Protein AF-A0A6M3LJL6-F1 (afdb_monomer_lite)

Foldseek 3Di:
DDWDFDADPVRDTDTDDDPDDPVRVVVVVVVLVVLVVVLVVLVVVLVVLVVVLVVLVVCVVVVVVLVPDDPVVNVVVVVVSVVVNVVSVVVSVVSVVVSVVSVVVSLVVLLVVLLCVLPPPDPVLSVQLVVQLVPDPDDDPDSVSSSVSSVVSSVVVVVPPPPPDPVPPPDPPDDDDDPVCDDPDLLPDPVNQVVCCVVPVDGDDDPVRVCVVPVVD

Structure (mmCIF, N/CA/C/O backbone):
data_AF-A0A6M3LJL6-F1
#
_entry.id   AF-A0A6M3LJL6-F1
#
loop_
_atom_site.group_PDB
_atom_site.id
_atom_site.type_symbol
_atom_site.label_atom_id
_atom_site.label_alt_id
_atom_site.label_comp_id
_atom_site.label_asym_id
_atom_site.label_entity_id
_atom_site.label_seq_id
_atom_site.pdbx_PDB_ins_code
_atom_site.Cartn_x
_atom_site.Cartn_y
_atom_site.Cartn_z
_atom_site.occupancy
_atom_site.B_iso_or_equiv
_atom_site.auth_seq_id
_atom_site.auth_comp_id
_atom_site.auth_asym_id
_atom_site.auth_atom_id
_atom_site.pdbx_PDB_model_num
ATOM 1 N N . MET A 1 1 ? 23.817 -17.322 -10.065 1.00 49.22 1 MET A N 1
ATOM 2 C CA . MET A 1 1 ? 23.347 -16.341 -11.059 1.00 49.22 1 MET A CA 1
ATOM 3 C C . MET A 1 1 ? 22.098 -16.913 -11.687 1.00 49.22 1 MET A C 1
ATOM 5 O O . MET A 1 1 ? 22.172 -18.004 -12.248 1.00 49.22 1 MET A O 1
ATOM 9 N N . ALA A 1 2 ? 20.953 -16.267 -11.489 1.00 47.44 2 ALA A N 1
ATOM 10 C CA . ALA A 1 2 ? 19.712 -16.682 -12.129 1.00 47.44 2 ALA A CA 1
ATOM 11 C C . ALA A 1 2 ? 19.589 -15.934 -13.460 1.00 47.44 2 ALA A C 1
ATOM 13 O O . ALA A 1 2 ? 19.667 -14.708 -13.492 1.00 47.44 2 ALA A O 1
ATOM 14 N N . LYS A 1 3 ? 19.438 -16.676 -14.558 1.00 48.94 3 LYS A N 1
ATOM 15 C CA . LYS A 1 3 ? 19.127 -16.104 -15.868 1.00 48.94 3 LYS A CA 1
ATOM 16 C C . LYS A 1 3 ? 17.617 -16.068 -16.011 1.00 48.94 3 LYS A C 1
ATOM 18 O O . LYS A 1 3 ? 16.981 -17.120 -15.947 1.00 48.94 3 LYS A O 1
ATOM 23 N N . LEU A 1 4 ? 17.051 -14.876 -16.164 1.00 49.56 4 LEU A N 1
ATOM 24 C CA . LEU A 1 4 ? 15.645 -14.729 -16.513 1.00 49.56 4 LEU A CA 1
ATOM 25 C C . LEU A 1 4 ? 15.575 -14.490 -18.018 1.00 49.56 4 LEU A C 1
ATOM 27 O O . LEU A 1 4 ? 16.156 -13.531 -18.521 1.00 49.56 4 LEU A O 1
ATOM 31 N N . ILE A 1 5 ? 14.903 -15.388 -18.733 1.00 52.78 5 ILE A N 1
ATOM 32 C CA . ILE A 1 5 ? 14.647 -15.224 -20.162 1.00 52.78 5 ILE A CA 1
ATOM 33 C C . ILE A 1 5 ? 13.341 -14.442 -20.285 1.00 52.78 5 ILE A C 1
ATOM 35 O O . ILE A 1 5 ? 12.292 -14.913 -19.841 1.00 52.78 5 ILE A O 1
ATOM 39 N N . THR A 1 6 ? 13.411 -13.238 -20.840 1.00 59.53 6 THR A N 1
ATOM 40 C CA . THR A 1 6 ? 12.241 -12.399 -21.132 1.00 59.53 6 THR A CA 1
ATOM 41 C C . THR A 1 6 ? 12.179 -12.114 -22.621 1.00 59.53 6 THR A C 1
ATOM 43 O O . THR A 1 6 ? 13.220 -11.912 -23.232 1.00 59.53 6 THR A O 1
ATOM 46 N N . GLN A 1 7 ? 10.980 -12.061 -23.197 1.00 48.91 7 GLN A N 1
ATOM 47 C CA . GLN A 1 7 ? 10.812 -11.732 -24.612 1.00 48.91 7 GLN A CA 1
ATOM 48 C C . GLN A 1 7 ? 10.791 -10.215 -24.818 1.00 48.91 7 GLN A C 1
ATOM 50 O O . GLN A 1 7 ? 10.115 -9.505 -24.068 1.00 48.91 7 GLN A O 1
ATOM 55 N N . ASP A 1 8 ? 11.545 -9.723 -25.802 1.00 60.31 8 ASP A N 1
ATOM 56 C CA . ASP A 1 8 ? 11.453 -8.337 -26.269 1.00 60.31 8 ASP A CA 1
ATOM 57 C C . ASP A 1 8 ? 10.176 -8.097 -27.102 1.00 60.31 8 ASP A C 1
ATOM 59 O O . ASP A 1 8 ? 9.378 -9.006 -27.341 1.00 60.31 8 ASP A O 1
ATOM 63 N N . GLU A 1 9 ? 9.956 -6.849 -27.525 1.00 53.22 9 GLU A N 1
ATOM 64 C CA . GLU A 1 9 ? 8.780 -6.449 -28.316 1.00 53.22 9 GLU A CA 1
ATOM 65 C C . GLU A 1 9 ? 8.698 -7.147 -29.689 1.00 53.22 9 GLU A C 1
ATOM 67 O O . GLU A 1 9 ? 7.624 -7.184 -30.291 1.00 53.22 9 GLU A O 1
ATOM 72 N N . ASP A 1 10 ? 9.796 -7.763 -30.142 1.00 59.31 10 ASP A N 1
ATOM 73 C CA . ASP A 1 10 ? 9.907 -8.521 -31.389 1.00 59.31 10 ASP A CA 1
ATOM 74 C C . ASP A 1 10 ? 9.805 -10.048 -31.175 1.00 59.31 10 ASP A C 1
ATOM 76 O O . ASP A 1 10 ? 9.869 -10.823 -32.134 1.00 59.31 10 ASP A O 1
ATOM 80 N N . GLY A 1 11 ? 9.601 -10.502 -29.932 1.00 63.50 11 GLY A N 1
ATOM 81 C CA . GLY A 1 11 ? 9.456 -11.914 -29.574 1.00 63.50 11 GLY A CA 1
ATOM 82 C C . GLY A 1 11 ? 10.775 -12.686 -29.470 1.00 63.50 11 GLY A C 1
ATOM 83 O O . GLY A 1 11 ? 10.748 -13.918 -29.451 1.00 63.50 11 GLY A O 1
ATOM 84 N N . ASN A 1 12 ? 11.918 -12.000 -29.400 1.00 64.69 12 ASN A N 1
ATOM 85 C CA . ASN A 1 12 ? 13.217 -12.626 -29.178 1.00 64.69 12 ASN A CA 1
ATOM 86 C C . ASN A 1 12 ? 13.496 -12.794 -27.685 1.00 64.69 12 ASN A C 1
ATOM 88 O O . ASN A 1 12 ? 13.242 -11.904 -26.872 1.00 64.69 12 ASN A O 1
ATOM 92 N N . ASP A 1 13 ? 14.082 -13.935 -27.338 1.00 58.72 13 ASP A N 1
ATOM 93 C CA . ASP A 1 13 ? 14.508 -14.249 -25.981 1.00 58.72 13 ASP A CA 1
ATOM 94 C C . ASP A 1 13 ? 15.728 -13.394 -25.592 1.00 58.72 13 ASP A C 1
ATOM 96 O O . ASP A 1 13 ? 16.846 -13.607 -26.065 1.00 58.72 13 ASP A O 1
ATOM 100 N N . VAL A 1 14 ? 15.515 -12.424 -24.706 1.00 57.50 14 VAL A N 1
ATOM 101 C CA . VAL A 1 14 ? 16.563 -11.624 -24.070 1.00 57.50 14 VAL A CA 1
ATOM 102 C C . VAL A 1 14 ? 16.888 -12.240 -22.712 1.00 57.50 14 VAL A C 1
ATOM 104 O O . VAL A 1 14 ? 16.044 -12.294 -21.814 1.00 57.50 14 VAL A O 1
ATOM 107 N N . GLU A 1 15 ? 18.128 -12.707 -22.552 1.00 47.72 15 GLU A N 1
ATOM 108 C CA . GLU A 1 15 ? 18.660 -13.122 -21.253 1.00 47.72 15 GLU A CA 1
ATOM 109 C C . GLU A 1 15 ? 18.984 -11.882 -20.414 1.00 47.72 15 GLU A C 1
ATOM 111 O O . GLU A 1 15 ? 19.940 -11.156 -20.690 1.00 47.72 15 GLU A O 1
ATOM 116 N N . VAL A 1 16 ? 18.198 -11.647 -19.366 1.00 52.22 16 VAL A N 1
ATOM 117 C CA . VAL A 1 16 ? 18.519 -10.660 -18.335 1.00 52.22 16 VAL A CA 1
ATOM 118 C C . VAL A 1 16 ? 19.309 -11.379 -17.243 1.00 52.22 16 VAL A C 1
ATOM 120 O O . VAL A 1 16 ? 18.791 -12.273 -16.563 1.00 52.22 16 VAL A O 1
ATOM 123 N N . GLU A 1 17 ? 20.582 -11.011 -17.088 1.00 51.31 17 GLU A N 1
ATOM 124 C CA . GLU A 1 17 ? 21.393 -11.450 -15.953 1.00 51.31 17 GLU A CA 1
ATOM 125 C C . GLU A 1 17 ? 20.931 -10.714 -14.697 1.00 51.31 17 GLU A C 1
ATOM 127 O O . GLU A 1 17 ? 21.034 -9.495 -14.578 1.00 51.31 17 GLU A O 1
ATOM 132 N N . ILE A 1 18 ? 20.365 -11.478 -13.766 1.00 55.03 18 ILE A N 1
ATOM 133 C CA . ILE A 1 18 ? 19.938 -10.979 -12.470 1.00 55.03 18 ILE A CA 1
ATOM 134 C C . ILE A 1 18 ? 21.042 -11.329 -11.464 1.00 55.03 18 ILE A C 1
ATOM 136 O O . ILE A 1 18 ? 21.253 -12.504 -11.141 1.00 55.03 18 ILE A O 1
ATOM 140 N N . ASP A 1 19 ? 21.721 -10.303 -10.946 1.00 57.53 19 ASP A N 1
ATOM 141 C CA . ASP A 1 19 ? 22.796 -10.377 -9.936 1.00 57.53 19 ASP A CA 1
ATOM 142 C C . ASP A 1 19 ? 22.293 -10.734 -8.522 1.00 57.53 19 ASP A C 1
ATOM 144 O O . ASP A 1 19 ? 22.807 -10.263 -7.509 1.00 57.53 19 ASP A O 1
ATOM 148 N N . TYR A 1 20 ? 21.281 -11.594 -8.424 1.00 57.84 20 TYR A N 1
ATOM 149 C CA . TYR A 1 20 ? 20.813 -12.136 -7.154 1.00 57.84 20 TYR A CA 1
ATOM 150 C C . TYR A 1 20 ? 21.099 -13.637 -7.093 1.00 57.84 20 TYR A C 1
ATOM 152 O O . TYR A 1 20 ? 20.901 -14.392 -8.055 1.00 57.84 20 TYR A O 1
ATOM 160 N N . THR A 1 21 ? 21.600 -14.102 -5.950 1.00 71.62 21 THR A N 1
ATOM 161 C CA . THR A 1 21 ? 21.682 -15.539 -5.680 1.00 71.62 21 THR A CA 1
ATOM 162 C C . THR A 1 21 ? 20.269 -16.100 -5.470 1.00 71.62 21 THR A C 1
ATOM 164 O O . THR A 1 21 ? 19.379 -15.374 -5.024 1.00 71.62 21 THR A O 1
ATOM 167 N N . PRO A 1 22 ? 20.020 -17.389 -5.767 1.00 69.12 22 PRO A N 1
ATOM 168 C CA . PRO A 1 22 ? 18.729 -18.020 -5.475 1.00 69.12 22 PRO A CA 1
ATOM 169 C C . PRO A 1 22 ? 18.295 -17.840 -4.010 1.00 69.12 22 PRO A C 1
ATOM 171 O O . PRO A 1 22 ? 17.127 -17.580 -3.745 1.00 69.12 22 PRO A O 1
ATOM 174 N N . GLU A 1 23 ? 19.258 -17.871 -3.086 1.00 67.88 23 GLU A N 1
ATOM 175 C CA . GLU A 1 23 ? 19.054 -17.620 -1.654 1.00 67.88 23 GLU A CA 1
ATOM 176 C C . GLU A 1 23 ? 18.579 -16.185 -1.370 1.00 67.88 23 GLU A C 1
ATOM 178 O O . GLU A 1 23 ? 17.665 -15.983 -0.577 1.00 67.88 23 GLU A O 1
ATOM 183 N N . GLN A 1 24 ? 19.132 -15.180 -2.057 1.00 68.25 24 GLN A N 1
ATOM 184 C CA . GLN A 1 24 ? 18.681 -13.790 -1.929 1.00 68.25 24 GLN A CA 1
ATOM 185 C C . GLN A 1 24 ? 17.270 -13.587 -2.490 1.00 68.25 24 GLN A C 1
ATOM 187 O O . GLN A 1 24 ? 16.503 -12.793 -1.951 1.00 68.25 24 GLN A O 1
ATOM 192 N N . ILE A 1 25 ? 16.908 -14.302 -3.559 1.00 68.31 25 ILE A N 1
ATOM 193 C CA . ILE A 1 25 ? 15.553 -14.258 -4.124 1.00 68.31 25 ILE A CA 1
ATOM 194 C C . ILE A 1 25 ? 14.549 -14.871 -3.142 1.00 68.31 25 ILE A C 1
ATOM 196 O O . ILE A 1 25 ? 13.475 -14.305 -2.942 1.00 68.31 25 ILE A O 1
ATOM 200 N N . GLU A 1 26 ? 14.887 -15.997 -2.511 1.00 69.25 26 GLU A N 1
ATOM 201 C CA . GLU A 1 26 ? 14.054 -16.588 -1.458 1.00 69.25 26 GLU A CA 1
ATOM 202 C C . GLU A 1 26 ? 13.931 -15.664 -0.243 1.00 69.25 26 GLU A C 1
ATOM 204 O O . GLU A 1 26 ? 12.822 -15.449 0.234 1.00 69.25 26 GLU A O 1
ATOM 209 N N . GLU A 1 27 ? 15.021 -15.039 0.205 1.00 70.75 27 GLU A N 1
ATOM 210 C CA . GLU A 1 27 ? 14.996 -14.102 1.336 1.00 70.75 27 GLU A CA 1
ATOM 211 C C . GLU A 1 27 ? 14.166 -12.836 1.047 1.00 70.75 27 GLU A C 1
ATOM 213 O O . GLU A 1 27 ? 13.520 -12.275 1.933 1.00 70.75 27 GLU A O 1
ATOM 218 N N . LEU A 1 28 ? 14.158 -12.361 -0.201 1.00 67.50 28 LEU A N 1
ATOM 219 C CA . LEU A 1 28 ? 13.306 -11.244 -0.614 1.00 67.50 28 LEU A CA 1
ATOM 220 C C . LEU A 1 28 ? 11.831 -11.649 -0.676 1.00 67.50 28 LEU A C 1
ATOM 222 O O . LEU A 1 28 ? 10.972 -10.869 -0.263 1.00 67.50 28 LEU A O 1
ATOM 226 N N . LYS A 1 29 ? 11.533 -12.868 -1.142 1.00 72.06 29 LYS A N 1
ATOM 227 C CA . LYS A 1 29 ? 10.167 -13.409 -1.149 1.00 72.06 29 LYS A CA 1
ATOM 228 C C . LYS A 1 29 ? 9.621 -13.571 0.263 1.00 72.06 29 LYS A C 1
ATOM 230 O O . LYS A 1 29 ? 8.523 -13.095 0.528 1.00 72.06 29 LYS A O 1
ATOM 235 N N . THR A 1 30 ? 10.395 -14.145 1.182 1.00 75.50 30 THR A N 1
ATOM 236 C CA . THR A 1 30 ? 9.962 -14.301 2.578 1.00 75.50 30 THR A CA 1
ATOM 237 C C . THR A 1 30 ? 9.728 -12.950 3.247 1.00 75.50 30 THR A C 1
ATOM 239 O O . THR A 1 30 ? 8.701 -12.763 3.891 1.00 75.50 30 THR A O 1
ATOM 242 N N . LYS A 1 31 ? 10.596 -11.952 3.029 1.00 72.81 31 LYS A N 1
ATOM 243 C CA . LYS A 1 31 ? 10.376 -10.584 3.540 1.00 72.81 31 LYS A CA 1
ATOM 244 C C . LYS A 1 31 ? 9.121 -9.926 2.963 1.00 72.81 31 LYS A C 1
ATOM 246 O O . LYS A 1 31 ? 8.418 -9.217 3.687 1.00 72.81 31 LYS A O 1
ATOM 251 N N . ALA A 1 32 ? 8.833 -10.144 1.680 1.00 70.25 32 ALA A N 1
ATOM 252 C CA . ALA A 1 32 ? 7.612 -9.646 1.053 1.00 70.25 32 ALA A CA 1
ATOM 253 C C . ALA A 1 32 ? 6.364 -10.312 1.658 1.00 70.25 32 ALA A C 1
ATOM 255 O O . ALA A 1 32 ? 5.414 -9.617 2.025 1.00 70.25 32 ALA A O 1
ATOM 256 N N . GLU A 1 33 ? 6.395 -11.633 1.846 1.00 76.19 33 GLU A N 1
ATOM 257 C CA . GLU A 1 33 ? 5.329 -12.403 2.494 1.00 76.19 33 GLU A CA 1
ATOM 258 C C . GLU A 1 33 ? 5.110 -11.957 3.950 1.00 76.19 33 GLU A C 1
ATOM 260 O O . GLU A 1 33 ? 3.982 -11.669 4.351 1.00 76.19 33 GLU A O 1
ATOM 265 N N . GLU A 1 34 ? 6.172 -11.772 4.732 1.00 76.25 34 GLU A N 1
ATOM 266 C CA . GLU A 1 34 ? 6.085 -11.254 6.102 1.00 76.25 34 GLU A CA 1
ATOM 267 C C . GLU A 1 34 ? 5.472 -9.848 6.159 1.00 76.25 34 GLU A C 1
ATOM 269 O O . GLU A 1 34 ? 4.677 -9.546 7.052 1.00 76.25 34 GLU A O 1
ATOM 274 N N . SER A 1 35 ? 5.813 -8.973 5.208 1.00 71.94 35 SER A N 1
ATOM 275 C CA . SER A 1 35 ? 5.232 -7.629 5.126 1.00 71.94 35 SER A CA 1
ATOM 276 C C . SER A 1 35 ? 3.746 -7.675 4.750 1.00 71.94 35 SER A C 1
ATOM 278 O O . SER A 1 35 ? 2.943 -6.961 5.356 1.00 71.94 35 SER A O 1
ATOM 280 N N . THR A 1 36 ? 3.349 -8.546 3.812 1.00 77.50 36 THR A N 1
ATOM 281 C CA . THR A 1 36 ? 1.927 -8.763 3.481 1.00 77.50 36 THR A CA 1
ATOM 282 C C . THR A 1 36 ? 1.141 -9.252 4.694 1.00 77.50 36 THR A C 1
ATOM 284 O O . THR A 1 36 ? 0.123 -8.654 5.038 1.00 77.50 36 THR A O 1
ATOM 287 N N . ALA A 1 37 ? 1.668 -10.249 5.407 1.00 79.69 37 ALA A N 1
ATOM 288 C CA . ALA A 1 37 ? 1.034 -10.812 6.589 1.00 79.69 37 ALA A CA 1
ATOM 289 C C . ALA A 1 37 ? 0.851 -9.759 7.692 1.00 79.69 37 ALA A C 1
ATOM 291 O O . ALA A 1 37 ? -0.222 -9.676 8.284 1.00 79.69 37 ALA A O 1
ATOM 292 N N . LYS A 1 38 ? 1.846 -8.891 7.920 1.00 76.06 38 LYS A N 1
ATOM 293 C CA . LYS A 1 38 ? 1.730 -7.781 8.883 1.00 76.06 38 LYS A CA 1
ATOM 294 C C . LYS A 1 38 ? 0.633 -6.788 8.505 1.00 76.06 38 LYS A C 1
ATOM 296 O O . LYS A 1 38 ? -0.120 -6.356 9.374 1.00 76.06 38 LYS A O 1
ATOM 301 N N . ILE A 1 39 ? 0.520 -6.419 7.228 1.00 77.62 39 ILE A N 1
ATOM 302 C CA . ILE A 1 39 ? -0.541 -5.512 6.758 1.00 77.62 39 ILE A CA 1
ATOM 303 C C . ILE A 1 39 ? -1.923 -6.152 6.954 1.00 77.62 39 ILE A C 1
ATOM 305 O O . ILE A 1 39 ? -2.850 -5.473 7.409 1.00 77.62 39 ILE A O 1
ATOM 309 N N . ASP A 1 40 ? -2.060 -7.447 6.677 1.00 79.50 40 ASP A N 1
ATOM 310 C CA . ASP A 1 40 ? -3.307 -8.187 6.888 1.00 79.50 40 ASP A CA 1
ATOM 311 C C . ASP A 1 40 ? -3.653 -8.310 8.379 1.00 79.50 40 ASP A C 1
ATOM 313 O O . ASP A 1 40 ? -4.808 -8.130 8.768 1.00 79.50 40 ASP A O 1
ATOM 317 N N . GLU A 1 41 ? -2.660 -8.542 9.240 1.00 82.31 41 GLU A N 1
ATOM 318 C CA . GLU A 1 41 ? -2.829 -8.537 10.696 1.00 82.31 41 GLU A CA 1
ATOM 319 C C . GLU A 1 41 ? -3.280 -7.171 11.219 1.00 82.31 41 GLU A C 1
ATOM 321 O O . GLU A 1 41 ? -4.207 -7.103 12.029 1.00 82.31 41 GLU A O 1
ATOM 326 N N . PHE A 1 42 ? -2.671 -6.075 10.753 1.00 78.56 42 PHE A N 1
ATOM 327 C CA . PHE A 1 42 ? -3.117 -4.726 11.105 1.00 78.56 42 PHE A CA 1
ATOM 328 C C . PHE A 1 42 ? -4.542 -4.467 10.627 1.00 78.56 42 PHE A C 1
ATOM 330 O O . PHE A 1 42 ? -5.330 -3.874 11.358 1.00 78.56 42 PHE A O 1
ATOM 337 N N . THR A 1 43 ? -4.897 -4.937 9.431 1.00 80.00 43 THR A N 1
ATOM 338 C CA . THR A 1 43 ? -6.247 -4.776 8.879 1.00 80.00 43 THR A CA 1
ATOM 339 C C . THR A 1 43 ? -7.278 -5.501 9.739 1.00 80.00 43 THR A C 1
ATOM 341 O O . THR A 1 43 ? -8.247 -4.877 10.165 1.00 80.00 43 THR A O 1
ATOM 344 N N . LYS A 1 44 ? -7.020 -6.759 10.114 1.00 86.00 44 LYS A N 1
ATOM 345 C CA . LYS A 1 44 ? -7.891 -7.515 11.029 1.00 86.00 44 LYS A CA 1
ATOM 346 C C . LYS A 1 44 ? -8.023 -6.847 12.394 1.00 86.00 44 LYS A C 1
ATOM 348 O O . LYS A 1 44 ? -9.132 -6.701 12.892 1.00 86.00 44 LYS A O 1
ATOM 353 N N . LYS A 1 45 ? -6.916 -6.387 12.987 1.00 81.62 45 LYS A N 1
ATOM 354 C CA . LYS A 1 45 ? -6.949 -5.677 14.278 1.00 81.62 45 LYS A CA 1
ATOM 355 C C . LYS A 1 45 ? -7.750 -4.379 14.200 1.00 81.62 45 LYS A C 1
ATOM 357 O O . LYS A 1 45 ? -8.479 -4.061 15.134 1.00 81.62 45 LYS A O 1
ATOM 362 N N . ILE A 1 46 ? -7.633 -3.637 13.097 1.00 80.31 46 ILE A N 1
ATOM 363 C CA . ILE A 1 46 ? -8.436 -2.433 12.858 1.00 80.31 46 ILE A CA 1
ATOM 364 C C . ILE A 1 46 ? -9.919 -2.800 12.765 1.00 80.31 46 ILE A C 1
ATOM 366 O O . ILE A 1 46 ? -10.720 -2.161 13.435 1.00 80.31 46 ILE A O 1
ATOM 370 N N . GLU A 1 47 ? -10.288 -3.836 12.010 1.00 84.50 47 GLU A N 1
ATOM 371 C CA . GLU A 1 47 ? -11.681 -4.295 11.896 1.00 84.50 47 GLU A CA 1
ATOM 372 C C . GLU A 1 47 ? -12.252 -4.759 13.245 1.00 84.50 47 GLU A C 1
ATOM 374 O O . GLU A 1 47 ? -13.371 -4.397 13.608 1.00 84.50 47 GLU A O 1
ATOM 379 N N . GLU A 1 48 ? -11.476 -5.509 14.030 1.00 84.62 48 GLU A N 1
ATOM 380 C CA . GLU A 1 48 ? -11.859 -5.940 15.378 1.00 84.62 48 GLU A CA 1
ATOM 381 C C . GLU A 1 48 ? -12.092 -4.745 16.309 1.00 84.62 48 GLU A C 1
ATOM 383 O O . GLU A 1 48 ? -13.094 -4.707 17.029 1.00 84.62 48 GLU A O 1
ATOM 388 N N . LYS A 1 49 ? -11.203 -3.747 16.270 1.00 81.88 49 LYS A N 1
ATOM 389 C CA . LYS A 1 49 ? -11.304 -2.525 17.077 1.00 81.88 49 LYS A CA 1
ATOM 390 C C . LYS A 1 49 ? -12.423 -1.601 16.602 1.00 81.88 49 LYS A C 1
ATOM 392 O O . LYS A 1 49 ? -13.101 -0.998 17.429 1.00 81.88 49 LYS 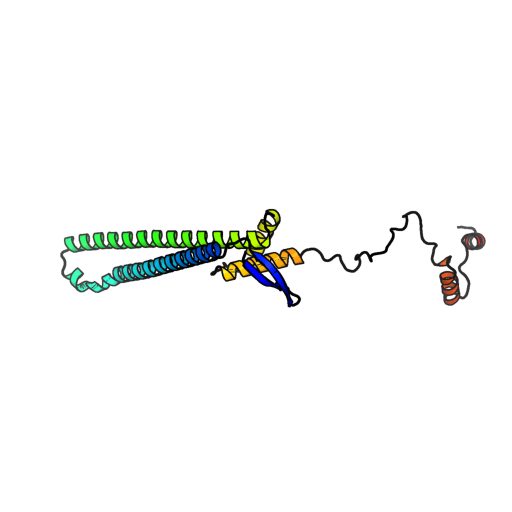A O 1
ATOM 397 N N . GLU A 1 50 ? -12.678 -1.513 15.300 1.00 82.31 50 GLU A N 1
ATOM 398 C CA . GLU A 1 50 ? -13.831 -0.792 14.749 1.00 82.31 50 GLU A CA 1
ATOM 399 C C . GLU A 1 50 ? -15.143 -1.465 15.163 1.00 82.31 50 GLU A C 1
ATOM 401 O O . GLU A 1 50 ? -16.059 -0.775 15.607 1.00 82.31 50 GLU A O 1
ATOM 406 N N . ALA A 1 51 ? -15.209 -2.799 15.142 1.00 84.00 51 ALA A N 1
ATOM 407 C CA . ALA A 1 51 ? -16.351 -3.551 15.651 1.00 84.00 51 ALA A CA 1
ATOM 408 C C . ALA A 1 51 ? -16.513 -3.413 17.177 1.00 84.00 51 ALA A C 1
ATOM 410 O O . ALA A 1 51 ? -17.636 -3.388 17.683 1.00 84.00 51 ALA A O 1
ATOM 411 N N . GLU A 1 52 ? -15.421 -3.321 17.940 1.00 79.56 52 GLU A N 1
ATOM 412 C CA . GLU A 1 52 ? -15.454 -3.025 19.377 1.00 79.56 52 GLU A CA 1
ATOM 413 C C . GLU A 1 52 ? -15.986 -1.611 19.645 1.00 79.56 52 GLU A C 1
ATOM 415 O O . GLU A 1 52 ? -16.852 -1.431 20.505 1.00 79.56 52 GLU A O 1
ATOM 420 N N . LEU A 1 53 ? -15.540 -0.624 18.867 1.00 79.94 53 LEU A N 1
ATOM 421 C CA . LEU A 1 53 ? -16.005 0.757 18.948 1.00 79.94 53 LEU A CA 1
ATOM 422 C C . LEU A 1 53 ? -17.481 0.861 18.548 1.00 79.94 53 LEU A C 1
ATOM 424 O O . LEU A 1 53 ? -18.256 1.544 19.215 1.00 79.94 53 LEU A O 1
ATOM 428 N N . GLU A 1 54 ? -17.905 0.139 17.514 1.00 79.81 54 GLU A N 1
ATOM 429 C CA . GLU A 1 54 ? -19.307 0.052 17.115 1.00 79.81 54 GLU A CA 1
ATOM 430 C C . GLU A 1 54 ? -20.153 -0.617 18.199 1.00 79.81 54 GLU A C 1
ATOM 432 O O . GLU A 1 54 ? -21.207 -0.092 18.544 1.00 79.81 54 GLU A O 1
ATOM 437 N N . LYS A 1 55 ? -19.658 -1.686 18.837 1.00 77.06 55 LYS A N 1
ATOM 438 C CA . LYS A 1 55 ? -20.299 -2.294 20.013 1.00 77.06 55 LYS A CA 1
ATOM 439 C C . LYS A 1 55 ? -20.351 -1.346 21.207 1.00 77.06 55 LYS A C 1
ATOM 441 O O . LYS A 1 55 ? -21.315 -1.387 21.960 1.00 77.06 55 LYS A O 1
ATOM 446 N N . LEU A 1 56 ? -19.333 -0.515 21.430 1.00 70.44 56 LEU A N 1
ATOM 447 C CA . LEU A 1 56 ? -19.309 0.498 22.494 1.00 70.44 56 LEU A CA 1
ATOM 448 C C . LEU A 1 56 ? -20.289 1.638 22.213 1.00 70.44 56 LEU A C 1
ATOM 450 O O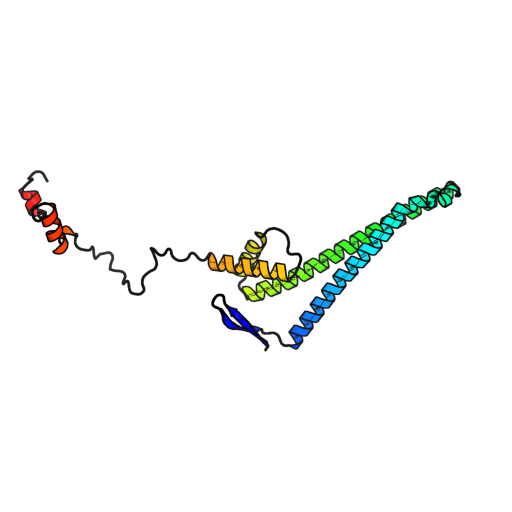 . LEU A 1 56 ? -20.990 2.068 23.124 1.00 70.44 56 LEU A O 1
ATOM 454 N N . ARG A 1 57 ? -20.413 2.065 20.955 1.00 67.81 57 ARG A N 1
ATOM 455 C CA . ARG A 1 57 ? -21.458 2.999 20.513 1.00 67.81 57 ARG A CA 1
ATOM 456 C C . ARG A 1 57 ? -22.844 2.373 20.619 1.00 67.81 57 ARG A C 1
ATOM 458 O O . ARG A 1 57 ? -23.779 3.012 21.076 1.00 67.81 57 ARG A O 1
ATOM 465 N N . SER A 1 58 ? -22.978 1.101 20.260 1.00 65.88 58 SER A N 1
ATOM 466 C CA . SER A 1 58 ? -24.238 0.372 20.346 1.00 65.88 58 SER A CA 1
ATOM 467 C C . SER A 1 58 ? -24.552 -0.100 21.767 1.00 65.88 58 SER A C 1
ATOM 469 O O . SER A 1 58 ? -25.679 -0.516 22.008 1.00 65.88 58 SER A O 1
ATOM 471 N N . LYS A 1 59 ? -23.609 -0.054 22.724 1.00 56.59 59 LYS A N 1
ATOM 472 C CA . LYS A 1 59 ? -23.838 -0.343 24.156 1.00 56.59 59 LYS A CA 1
ATOM 473 C C . LYS A 1 59 ? -24.791 0.664 24.802 1.00 56.59 59 LYS A C 1
ATOM 475 O O . LYS A 1 59 ? -25.294 0.358 25.884 1.00 56.59 59 LYS A O 1
ATOM 480 N N . ASP A 1 60 ? -25.140 1.754 24.113 1.00 52.44 60 ASP A N 1
ATOM 481 C CA . ASP A 1 60 ? -26.375 2.502 24.369 1.00 52.44 60 ASP A CA 1
ATOM 482 C C . ASP A 1 60 ? -27.587 1.555 24.495 1.00 52.44 60 ASP A C 1
ATOM 484 O O . ASP A 1 60 ? -28.412 1.733 25.378 1.00 52.44 60 ASP A O 1
ATOM 488 N N . LEU A 1 61 ? -27.649 0.438 23.757 1.00 52.69 61 LEU A N 1
ATOM 489 C CA . LEU A 1 61 ? -28.725 -0.564 23.838 1.00 52.69 61 LEU A CA 1
ATOM 490 C C . LEU A 1 61 ? -28.847 -1.287 25.196 1.00 52.69 61 LEU A C 1
ATOM 492 O O . LEU A 1 61 ? -29.863 -1.936 25.439 1.00 52.69 61 LEU A O 1
ATOM 496 N N . ASN A 1 62 ? -27.890 -1.151 26.123 1.00 59.84 62 ASN A N 1
ATOM 497 C CA . ASN A 1 62 ? -27.999 -1.668 27.497 1.00 59.84 62 ASN A CA 1
ATOM 498 C C . ASN A 1 62 ? -28.738 -0.694 28.443 1.00 59.84 62 ASN A C 1
ATOM 500 O O . ASN A 1 62 ? -28.459 -0.619 29.645 1.00 59.84 62 ASN A O 1
ATOM 504 N N . PHE A 1 63 ? -29.724 0.036 27.909 1.00 64.25 63 PHE A N 1
ATOM 505 C CA . PHE A 1 63 ? -30.550 0.998 28.639 1.00 64.25 63 PHE A CA 1
ATOM 506 C C . PHE A 1 63 ? -31.224 0.421 29.898 1.00 64.25 63 PHE A C 1
ATOM 508 O O . PHE A 1 63 ? -31.523 1.193 30.806 1.00 64.25 63 PHE A O 1
ATOM 515 N N . SER A 1 64 ? -31.467 -0.895 30.001 1.00 66.62 64 SER A N 1
ATOM 516 C CA . SER A 1 64 ? -32.087 -1.487 31.202 1.00 66.62 64 SER A CA 1
ATOM 517 C C . SER A 1 64 ? -31.168 -1.406 32.425 1.00 66.62 64 SER A C 1
ATOM 519 O O . SER A 1 64 ? -31.554 -0.832 33.440 1.00 66.62 64 SER A O 1
ATOM 521 N N . LYS A 1 65 ? -29.912 -1.850 32.297 1.00 69.75 65 LYS A N 1
ATOM 522 C CA . LYS A 1 65 ? -28.902 -1.758 33.364 1.00 69.75 65 LYS A CA 1
ATOM 523 C C . LYS A 1 65 ? -28.533 -0.317 33.698 1.00 69.75 65 LYS A C 1
ATOM 525 O O . LYS A 1 65 ? -28.164 -0.030 34.830 1.00 69.75 65 LYS A O 1
ATOM 530 N N . TYR A 1 66 ? -28.610 0.591 32.725 1.00 71.12 66 TYR A N 1
ATOM 531 C CA . TYR A 1 66 ? -28.411 2.018 32.973 1.00 71.12 66 TYR A CA 1
ATOM 532 C C . TYR A 1 66 ? -29.586 2.626 33.755 1.00 71.12 66 TYR A C 1
ATOM 534 O O . TYR A 1 66 ? -29.362 3.407 34.674 1.00 71.12 66 TYR A O 1
ATOM 542 N N . ARG A 1 67 ? -30.839 2.244 33.463 1.00 75.25 67 ARG A N 1
ATOM 543 C CA . ARG A 1 67 ? -32.028 2.733 34.190 1.00 75.25 67 ARG A CA 1
ATOM 544 C C . ARG A 1 67 ? -32.050 2.312 35.658 1.00 75.25 67 ARG A C 1
ATOM 546 O O . ARG A 1 67 ? -32.480 3.113 36.481 1.00 75.25 67 ARG A O 1
ATOM 553 N N . GLU A 1 68 ? -31.568 1.111 35.966 1.00 79.69 68 GLU A N 1
ATOM 554 C CA . GLU A 1 68 ? -31.534 0.541 37.324 1.00 79.69 68 GLU A CA 1
ATOM 555 C C . GLU A 1 68 ? -30.449 1.150 38.236 1.00 79.69 68 GLU A C 1
ATOM 557 O O . GLU A 1 68 ? -30.491 0.950 39.447 1.00 79.69 68 GLU A O 1
ATOM 562 N N . LYS A 1 69 ? -29.499 1.920 37.685 1.00 80.19 69 LYS A N 1
ATOM 563 C CA . LYS A 1 69 ? -28.422 2.577 38.446 1.00 80.19 69 LYS A CA 1
ATOM 564 C C . LYS A 1 69 ? -28.855 3.892 39.096 1.00 80.19 69 LYS A C 1
ATOM 566 O O . LYS A 1 69 ? -29.680 4.641 38.558 1.00 80.19 69 LYS A O 1
ATOM 571 N N . THR A 1 70 ? -28.215 4.220 40.216 1.00 86.75 70 THR A N 1
ATOM 572 C CA . THR A 1 70 ? -28.323 5.538 40.864 1.00 86.75 70 THR A CA 1
ATOM 573 C C . THR A 1 70 ? -27.646 6.636 40.028 1.00 86.75 70 THR A C 1
ATOM 575 O O . THR A 1 70 ? -26.836 6.346 39.147 1.00 86.75 70 THR A O 1
ATOM 578 N N . GLU A 1 71 ? -27.969 7.914 40.259 1.00 82.19 71 GLU A N 1
ATOM 579 C CA . GLU A 1 71 ? -27.397 9.028 39.472 1.00 82.19 71 GLU A CA 1
ATOM 580 C C . GLU A 1 71 ? -25.864 9.123 39.562 1.00 82.19 71 GLU A C 1
ATOM 582 O O . GLU A 1 71 ? -25.201 9.448 38.575 1.00 82.19 71 GLU A O 1
ATOM 587 N N . GLU A 1 72 ? -25.280 8.781 40.711 1.00 81.31 72 GLU A N 1
ATOM 588 C CA . GLU A 1 72 ? -23.824 8.774 40.897 1.00 81.31 72 GLU A CA 1
ATOM 589 C C . GLU A 1 72 ? -23.146 7.638 40.117 1.00 81.31 72 GLU A C 1
ATOM 591 O O . GLU A 1 72 ? -22.091 7.825 39.507 1.00 81.31 72 GLU A O 1
ATOM 596 N N . GLU A 1 73 ? -23.771 6.462 40.080 1.00 80.94 73 GLU A N 1
ATOM 597 C CA . GLU A 1 73 ? -23.293 5.318 39.301 1.00 80.94 73 GLU A CA 1
ATOM 598 C C . GLU A 1 73 ? -23.457 5.537 37.795 1.00 80.94 73 GLU A C 1
ATOM 600 O O . GLU A 1 73 ? -22.641 5.041 37.016 1.00 80.94 73 GLU A O 1
ATOM 605 N N . LYS A 1 74 ? -24.481 6.293 37.376 1.00 79.44 74 LYS A N 1
ATOM 606 C CA . LYS A 1 74 ? -24.673 6.718 35.982 1.00 79.44 74 LYS A CA 1
ATOM 607 C C . LYS A 1 74 ? -23.552 7.643 35.527 1.00 79.44 74 LYS A C 1
ATOM 609 O O . LYS A 1 74 ? -22.942 7.361 34.502 1.00 79.44 74 LYS A O 1
ATOM 614 N N . LYS A 1 75 ? -23.209 8.666 36.318 1.00 82.19 75 LYS A N 1
ATOM 615 C CA . LYS A 1 75 ? -22.082 9.564 36.008 1.00 82.19 75 LYS A CA 1
ATOM 616 C C . LYS A 1 75 ? -20.755 8.821 35.893 1.00 82.19 75 LYS A C 1
ATOM 618 O O . LYS A 1 75 ? -20.067 8.974 34.891 1.00 82.19 75 LYS A O 1
ATOM 623 N N . LYS A 1 76 ? -20.428 7.956 36.861 1.00 82.19 76 LYS A N 1
ATOM 624 C CA . LYS A 1 76 ? -19.203 7.135 36.802 1.00 82.19 76 LYS A CA 1
ATOM 625 C C . LYS A 1 76 ? -19.175 6.223 35.576 1.00 82.19 76 LYS A C 1
ATOM 627 O O . LYS A 1 76 ? -18.123 6.017 34.982 1.00 82.19 76 LYS A O 1
ATOM 632 N N . TRP A 1 77 ? -20.326 5.668 35.201 1.00 78.12 77 TRP A N 1
ATOM 633 C CA . TRP A 1 77 ? -20.436 4.815 34.024 1.00 78.12 77 TRP A CA 1
ATOM 634 C C . TRP A 1 77 ? -20.267 5.603 32.718 1.00 78.12 77 TRP A C 1
ATOM 636 O O . TRP A 1 77 ? -19.548 5.144 31.840 1.00 78.12 77 TRP A O 1
ATOM 646 N N . GLU A 1 78 ? -20.852 6.797 32.604 1.00 77.94 78 GLU A N 1
ATOM 647 C CA . GLU A 1 78 ? -20.670 7.687 31.447 1.00 77.94 78 GLU A CA 1
ATOM 648 C C . GLU A 1 78 ? -19.230 8.186 31.301 1.00 77.94 78 GLU A C 1
ATOM 650 O O . GLU A 1 78 ? -18.713 8.265 30.189 1.00 77.94 78 GLU A O 1
ATOM 655 N N . GLU A 1 79 ? -18.577 8.530 32.411 1.00 82.31 79 GLU A N 1
ATOM 656 C CA . GLU A 1 79 ? -17.173 8.947 32.418 1.00 82.31 79 GLU A CA 1
ATOM 657 C C . GLU A 1 79 ? -16.246 7.799 32.010 1.00 82.31 79 GLU A C 1
ATOM 659 O O . GLU A 1 79 ? -15.375 8.004 31.165 1.00 82.31 79 GLU A O 1
ATOM 664 N N . GLY A 1 80 ? -16.481 6.587 32.527 1.00 79.56 80 GLY A N 1
ATOM 665 C CA . GLY A 1 80 ? -15.751 5.388 32.109 1.00 79.56 80 GLY A CA 1
ATOM 666 C C . GLY A 1 80 ? -15.931 5.095 30.620 1.00 79.56 80 GLY A C 1
ATOM 667 O O . GLY A 1 80 ? -14.956 4.908 29.907 1.00 79.56 80 GLY A O 1
ATOM 668 N N . LEU A 1 81 ? -17.164 5.175 30.113 1.00 75.00 81 LEU A N 1
ATOM 669 C CA . LEU A 1 81 ? -17.461 4.892 28.707 1.00 75.00 81 LEU A CA 1
ATOM 670 C C . LEU A 1 81 ? -16.839 5.927 27.758 1.00 75.00 81 LEU A C 1
ATOM 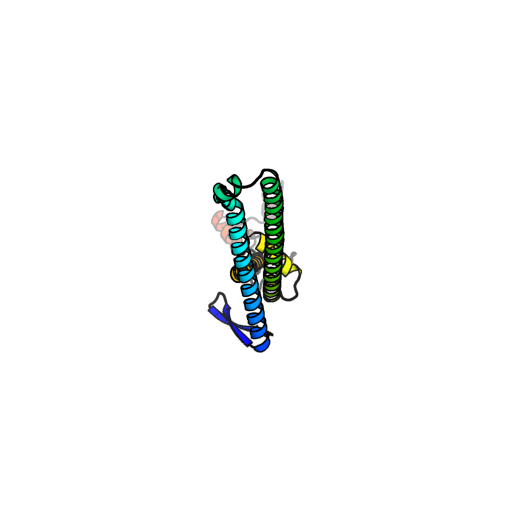672 O O . LEU A 1 81 ? -16.362 5.572 26.683 1.00 75.00 81 LEU A O 1
ATOM 676 N N . LYS A 1 82 ? -16.785 7.204 28.159 1.00 78.12 82 LYS A N 1
ATOM 677 C CA . LYS A 1 82 ? -16.037 8.240 27.427 1.00 78.12 82 LYS A CA 1
ATOM 678 C C . LYS A 1 82 ? -14.532 7.963 27.419 1.00 78.12 82 LYS A C 1
ATOM 680 O O . LYS A 1 82 ? -13.894 8.240 26.406 1.00 78.12 82 LYS A O 1
ATOM 685 N N . GLY A 1 83 ? -13.987 7.444 28.520 1.00 79.81 83 GLY A N 1
ATOM 686 C CA . GLY A 1 83 ? -12.597 6.996 28.619 1.00 79.81 83 GLY A CA 1
ATOM 687 C C . GLY A 1 83 ? -12.304 5.852 27.653 1.00 79.81 83 GLY A C 1
ATOM 688 O O . GLY A 1 83 ? -11.471 6.018 26.767 1.00 79.81 83 GLY A O 1
ATOM 689 N N . ASP A 1 84 ? -13.070 4.765 27.748 1.00 76.44 84 ASP A N 1
ATOM 690 C CA . ASP A 1 84 ? -12.913 3.562 26.921 1.00 76.44 84 ASP A CA 1
ATOM 691 C C . ASP A 1 84 ? -13.056 3.877 25.421 1.00 76.44 84 ASP A C 1
ATOM 693 O O . ASP A 1 84 ? -12.262 3.434 24.597 1.00 76.44 84 ASP A O 1
ATOM 697 N N . VAL A 1 85 ? -14.052 4.689 25.037 1.00 75.06 85 VAL A N 1
ATOM 698 C CA . VAL A 1 85 ? -14.242 5.092 23.631 1.00 75.06 85 VAL A CA 1
ATOM 699 C C . VAL A 1 85 ? -13.062 5.915 23.124 1.00 75.06 85 VAL A C 1
ATOM 701 O O . VAL A 1 85 ? -12.671 5.772 21.965 1.00 75.06 85 VAL A O 1
ATOM 704 N N . LYS A 1 86 ? -12.500 6.786 23.967 1.00 79.50 86 LYS A N 1
ATOM 705 C CA . LYS A 1 86 ? -11.339 7.593 23.599 1.00 79.50 86 LYS A CA 1
ATOM 706 C C . LYS A 1 86 ? -10.089 6.727 23.454 1.00 79.50 86 LYS A C 1
ATOM 708 O O . LYS A 1 86 ? -9.377 6.890 22.473 1.00 79.50 86 LYS A O 1
ATOM 713 N N . GLU A 1 87 ? -9.868 5.790 24.369 1.00 82.56 87 GLU A N 1
ATOM 714 C CA . GLU A 1 87 ? -8.745 4.850 24.319 1.00 82.56 87 GLU A CA 1
ATOM 715 C C . GLU A 1 87 ? -8.788 3.992 23.048 1.00 82.56 87 GLU A C 1
ATOM 717 O O . GLU A 1 87 ? -7.831 3.994 22.279 1.00 82.56 87 GLU A O 1
ATOM 722 N N . VAL A 1 88 ? -9.932 3.369 22.739 1.00 77.25 88 VAL A N 1
ATOM 723 C CA . VAL A 1 88 ? -10.097 2.574 21.507 1.00 77.25 88 VAL A CA 1
ATOM 724 C C . VAL A 1 88 ? -9.916 3.436 20.250 1.00 77.25 88 VAL A C 1
ATOM 726 O O . VAL A 1 88 ? -9.378 2.971 19.245 1.00 77.25 88 VAL A O 1
ATOM 729 N N . TYR A 1 89 ? -10.338 4.704 20.280 1.00 78.62 89 TYR A N 1
ATOM 730 C CA . TYR A 1 89 ? -10.132 5.627 19.163 1.00 78.62 89 TYR A CA 1
ATOM 731 C C . TYR A 1 89 ? -8.656 6.004 18.971 1.00 78.62 89 TYR A C 1
ATOM 733 O O . TYR A 1 89 ? -8.174 6.039 17.836 1.00 78.62 89 TYR A O 1
ATOM 741 N N . ASP A 1 90 ? -7.938 6.269 20.062 1.00 80.81 90 ASP A N 1
ATOM 742 C CA . ASP A 1 90 ? -6.511 6.589 20.035 1.00 80.81 90 ASP A CA 1
ATOM 743 C C . ASP A 1 90 ? -5.694 5.372 19.556 1.00 80.81 90 ASP A C 1
ATOM 745 O O . ASP A 1 90 ? -4.844 5.516 18.675 1.00 80.81 90 ASP A O 1
ATOM 749 N N . GLU A 1 91 ? -6.021 4.160 20.017 1.00 82.25 91 GLU A N 1
ATOM 750 C CA . GLU A 1 91 ? -5.440 2.904 19.514 1.00 82.25 91 GLU A CA 1
ATOM 751 C C . GLU A 1 91 ? -5.699 2.702 18.014 1.00 82.25 91 GLU A C 1
ATOM 753 O O . GLU A 1 91 ? -4.781 2.386 17.255 1.00 82.25 91 GLU A O 1
ATOM 758 N N . LEU A 1 92 ? -6.936 2.927 17.552 1.00 77.25 92 LEU A N 1
ATOM 759 C CA . LEU A 1 92 ? -7.284 2.839 16.130 1.00 77.25 92 LEU A CA 1
ATOM 760 C C . LEU A 1 92 ? -6.488 3.822 15.280 1.00 77.25 92 LEU A C 1
ATOM 762 O O . LEU A 1 92 ? -6.105 3.498 14.154 1.00 77.25 92 LEU A O 1
ATOM 766 N N . LYS A 1 93 ? -6.254 5.030 15.794 1.00 82.94 93 LYS A N 1
ATOM 767 C CA . LYS A 1 93 ? -5.459 6.037 15.101 1.00 82.94 93 LYS A CA 1
ATOM 768 C C . LYS A 1 93 ? -4.013 5.569 14.942 1.00 82.94 93 LYS A C 1
ATOM 770 O O . LYS A 1 93 ? -3.504 5.608 13.824 1.00 82.94 93 LYS A O 1
ATOM 775 N N . VAL A 1 94 ? -3.397 5.071 16.015 1.00 88.19 94 VAL A N 1
ATOM 776 C CA . VAL A 1 94 ? -2.025 4.540 15.984 1.00 88.19 94 VAL A CA 1
ATOM 777 C C . VAL A 1 94 ? -1.918 3.367 15.009 1.00 88.19 94 VAL A C 1
ATOM 779 O O . VAL A 1 94 ? -1.061 3.388 14.133 1.00 88.19 94 VAL A O 1
ATOM 782 N N . LEU A 1 95 ? -2.836 2.397 15.065 1.00 80.50 95 LEU A N 1
ATOM 783 C CA . LEU A 1 95 ? -2.831 1.246 14.151 1.00 80.50 95 LEU A CA 1
ATOM 784 C C . LEU A 1 95 ? -2.995 1.655 12.679 1.00 80.50 95 LEU A C 1
ATOM 786 O O . LEU A 1 95 ? -2.370 1.069 11.792 1.00 80.50 95 LEU A O 1
ATOM 790 N N . LYS A 1 96 ? -3.820 2.670 12.392 1.00 80.69 96 LYS A N 1
ATOM 791 C CA . LYS A 1 96 ? -3.972 3.217 11.033 1.00 80.69 96 LYS A CA 1
ATOM 792 C C . LYS A 1 96 ? -2.693 3.899 10.557 1.00 80.69 96 LYS A C 1
ATOM 794 O O . LYS A 1 96 ? -2.301 3.692 9.410 1.00 80.69 96 LYS A O 1
ATOM 799 N N . GLU A 1 97 ? -2.043 4.676 11.416 1.00 85.50 97 GLU A N 1
ATOM 800 C CA . GLU A 1 97 ? -0.760 5.313 11.111 1.00 85.50 97 GLU A CA 1
ATOM 801 C C . GLU A 1 97 ? 0.334 4.264 10.869 1.00 85.50 97 GLU A C 1
ATOM 803 O O . GLU A 1 97 ? 0.984 4.299 9.825 1.00 85.50 97 GLU A O 1
ATOM 808 N N . GLU A 1 98 ? 0.476 3.268 11.746 1.00 82.50 98 GLU A N 1
ATOM 809 C CA . GLU A 1 98 ? 1.432 2.164 11.587 1.00 82.50 98 GLU A CA 1
ATOM 810 C C . GLU A 1 98 ? 1.215 1.412 10.271 1.00 82.50 98 GLU A C 1
ATOM 812 O O . GLU A 1 98 ? 2.158 1.249 9.492 1.00 82.50 98 GLU A O 1
ATOM 817 N N . ARG A 1 99 ? -0.035 1.052 9.951 1.00 83.56 99 ARG A N 1
ATOM 818 C CA . ARG A 1 99 ? -0.387 0.417 8.674 1.00 83.56 99 ARG A CA 1
ATOM 819 C C . ARG A 1 99 ? 0.024 1.274 7.475 1.00 83.56 99 ARG A C 1
ATOM 821 O O . ARG A 1 99 ? 0.547 0.736 6.500 1.00 83.56 99 ARG A O 1
ATOM 828 N N . ILE A 1 100 ? -0.225 2.585 7.516 1.00 82.94 100 ILE A N 1
ATOM 829 C CA . ILE A 1 100 ? 0.173 3.498 6.435 1.00 82.94 100 ILE A CA 1
ATOM 830 C C . ILE A 1 100 ? 1.694 3.517 6.306 1.00 82.94 100 ILE A C 1
ATOM 832 O O . ILE A 1 100 ? 2.190 3.348 5.197 1.00 82.94 100 ILE A O 1
ATOM 836 N N . THR A 1 101 ? 2.433 3.652 7.411 1.00 84.81 101 THR A N 1
ATOM 837 C CA . THR A 1 101 ? 3.904 3.677 7.364 1.00 84.81 101 THR A CA 1
ATOM 838 C C . THR A 1 101 ? 4.498 2.377 6.832 1.00 84.81 101 THR A C 1
ATOM 840 O O . THR A 1 101 ? 5.489 2.400 6.103 1.00 84.81 101 THR A O 1
ATOM 843 N N . GLU A 1 102 ? 3.899 1.233 7.158 1.00 82.06 102 GLU A N 1
ATOM 844 C CA . GLU A 1 102 ? 4.367 -0.058 6.667 1.00 82.06 102 GLU A CA 1
ATOM 845 C C . GLU A 1 102 ? 4.045 -0.233 5.180 1.00 82.06 102 GLU A C 1
ATOM 847 O O . GLU A 1 102 ? 4.904 -0.661 4.406 1.00 82.06 102 GLU A O 1
ATOM 852 N N . LYS A 1 103 ? 2.857 0.214 4.745 1.00 82.69 103 LYS A N 1
ATOM 853 C CA . LYS A 1 103 ? 2.507 0.289 3.324 1.00 82.69 103 LYS A CA 1
ATOM 854 C C . LYS A 1 103 ? 3.502 1.179 2.573 1.00 82.69 103 LYS A C 1
ATOM 856 O O . LYS A 1 103 ? 4.057 0.734 1.574 1.00 82.69 103 LYS A O 1
ATOM 861 N N . THR A 1 104 ? 3.781 2.397 3.041 1.00 84.44 104 THR A N 1
ATOM 862 C CA . THR A 1 104 ? 4.711 3.305 2.347 1.00 84.44 104 THR A CA 1
ATOM 863 C C . THR A 1 104 ? 6.117 2.726 2.261 1.00 84.44 104 THR A C 1
ATOM 865 O O . THR A 1 104 ? 6.693 2.738 1.182 1.00 84.44 104 THR A O 1
ATOM 868 N N . LYS A 1 105 ? 6.648 2.129 3.339 1.00 84.38 105 LYS A N 1
ATOM 869 C CA . LYS A 1 105 ? 7.969 1.472 3.311 1.00 84.38 105 LYS A CA 1
ATOM 870 C C . LYS A 1 105 ? 8.040 0.366 2.264 1.00 84.38 105 LYS A C 1
ATOM 872 O O . LYS A 1 105 ? 9.025 0.277 1.531 1.00 84.38 105 LYS A O 1
ATOM 877 N N . ARG A 1 106 ? 6.998 -0.466 2.189 1.00 81.62 106 ARG A N 1
ATOM 878 C CA . ARG A 1 106 ? 6.903 -1.542 1.205 1.00 81.62 106 ARG A CA 1
ATOM 879 C C . ARG A 1 106 ? 6.903 -0.980 -0.218 1.00 81.62 106 ARG A C 1
ATOM 881 O O . ARG A 1 106 ? 7.765 -1.346 -1.015 1.00 81.62 106 ARG A O 1
ATOM 888 N N . PHE A 1 107 ? 6.032 -0.013 -0.506 1.00 83.19 107 PHE A N 1
ATOM 889 C CA . PHE A 1 107 ? 5.997 0.647 -1.814 1.00 83.19 107 PHE A CA 1
ATOM 890 C C . PHE A 1 107 ? 7.317 1.344 -2.160 1.00 83.19 107 PHE A C 1
ATOM 892 O O . PHE A 1 107 ? 7.779 1.220 -3.289 1.00 83.19 107 PHE A O 1
ATOM 899 N N . ASP A 1 108 ? 7.970 2.007 -1.207 1.00 86.06 108 ASP A N 1
ATOM 900 C CA . ASP A 1 108 ? 9.267 2.653 -1.423 1.00 86.06 108 ASP A CA 1
ATOM 901 C C . ASP A 1 108 ? 10.369 1.638 -1.745 1.00 86.06 108 ASP A C 1
ATOM 903 O O . ASP A 1 108 ? 11.206 1.891 -2.614 1.00 86.06 108 ASP A O 1
ATOM 907 N N . SER A 1 109 ? 10.382 0.481 -1.075 1.00 84.00 109 SER A N 1
ATOM 908 C CA . SER A 1 109 ? 11.343 -0.587 -1.377 1.00 84.00 109 SER A CA 1
ATOM 909 C C . SER A 1 109 ? 11.144 -1.162 -2.778 1.00 84.00 109 SER A C 1
ATOM 911 O O . SER A 1 109 ? 12.104 -1.233 -3.547 1.00 84.00 109 SER A O 1
ATOM 913 N N . ALA A 1 110 ? 9.902 -1.478 -3.150 1.00 83.06 110 ALA A N 1
ATOM 914 C CA . ALA A 1 110 ? 9.582 -1.986 -4.476 1.00 83.06 110 ALA A CA 1
ATOM 915 C C . ALA A 1 110 ? 9.850 -0.920 -5.559 1.00 83.06 110 ALA A C 1
ATOM 917 O O . ALA A 1 110 ? 10.450 -1.224 -6.587 1.00 83.06 110 ALA A O 1
ATOM 918 N N . LYS A 1 111 ? 9.545 0.357 -5.293 1.00 86.56 111 LYS A N 1
ATOM 919 C CA . LYS A 1 111 ? 9.840 1.479 -6.193 1.00 86.56 111 LYS A CA 1
ATOM 920 C C . LYS A 1 111 ? 11.339 1.592 -6.454 1.00 86.56 111 LYS A C 1
ATOM 922 O O . LYS A 1 111 ? 11.755 1.716 -7.604 1.00 86.56 111 LYS A O 1
ATOM 927 N N . LYS A 1 112 ? 12.164 1.521 -5.405 1.00 86.69 112 LYS A N 1
ATOM 928 C CA . LYS A 1 112 ? 13.629 1.542 -5.535 1.00 86.69 112 LYS A CA 1
ATOM 929 C C . LYS A 1 112 ? 14.145 0.353 -6.339 1.00 86.69 112 LYS A C 1
ATOM 931 O O . LYS A 1 112 ? 14.999 0.556 -7.197 1.00 86.69 112 LYS A O 1
ATOM 936 N N . ALA A 1 113 ? 13.620 -0.848 -6.099 1.00 84.81 113 ALA A N 1
ATOM 937 C CA . ALA A 1 113 ? 13.997 -2.042 -6.853 1.00 84.81 113 ALA A CA 1
ATOM 938 C C . ALA A 1 113 ? 13.679 -1.890 -8.350 1.00 84.81 113 ALA A C 1
ATOM 940 O O . ALA A 1 113 ? 14.557 -2.087 -9.190 1.00 84.81 113 ALA A O 1
ATOM 941 N N . VAL A 1 114 ? 12.467 -1.438 -8.687 1.00 85.62 114 VAL A N 1
ATOM 942 C CA . VAL A 1 114 ? 12.048 -1.226 -10.079 1.00 85.62 114 VAL A CA 1
ATOM 943 C C . VAL A 1 114 ? 12.885 -0.135 -10.747 1.00 85.62 114 VAL A C 1
ATOM 945 O O . VAL A 1 114 ? 13.433 -0.354 -11.825 1.00 85.62 114 VAL A O 1
ATOM 948 N N . LEU A 1 115 ? 13.067 1.018 -10.102 1.00 84.94 115 LEU A N 1
ATOM 949 C CA . LEU A 1 115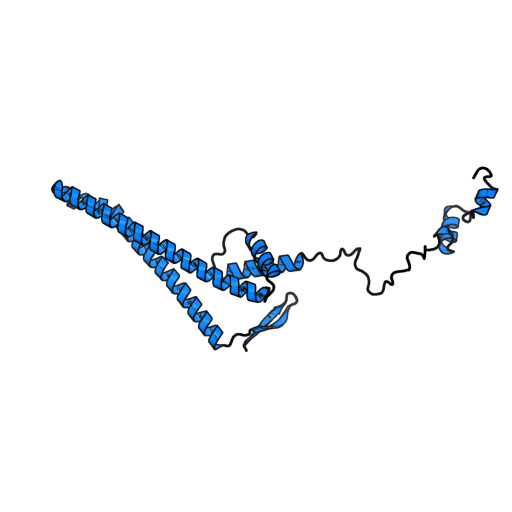 ? 13.894 2.101 -10.642 1.00 84.94 115 LEU A CA 1
ATOM 950 C C . LEU A 1 115 ? 15.355 1.686 -10.833 1.00 84.94 115 LEU A C 1
ATOM 952 O O . LEU A 1 115 ? 15.966 2.065 -11.831 1.00 84.94 115 LEU A O 1
ATOM 956 N N . SER A 1 116 ? 15.910 0.898 -9.910 1.00 85.94 116 SER A N 1
ATOM 957 C CA . SER A 1 116 ? 17.250 0.329 -10.056 1.00 85.94 116 SER A CA 1
ATOM 958 C C . SER A 1 116 ? 17.321 -0.618 -11.254 1.00 85.94 116 SER A C 1
ATOM 960 O O . SER A 1 116 ? 18.278 -0.549 -12.016 1.00 85.94 116 SER A O 1
ATOM 962 N N . SER A 1 117 ? 16.297 -1.451 -11.467 1.00 84.44 117 SER A N 1
ATOM 963 C CA . SER A 1 117 ? 16.255 -2.384 -12.601 1.00 84.44 117 SER A CA 1
ATOM 964 C C . SER A 1 117 ? 16.121 -1.686 -13.962 1.00 84.44 117 SER A C 1
ATOM 966 O O . SER A 1 117 ? 16.678 -2.157 -14.946 1.00 84.44 117 SER A O 1
ATOM 968 N N . LEU A 1 118 ? 15.410 -0.553 -14.029 1.00 84.75 118 LEU A N 1
ATOM 969 C CA . LEU A 1 118 ? 15.129 0.152 -15.287 1.00 84.75 118 LEU A CA 1
ATOM 970 C C . LEU A 1 118 ? 16.208 1.172 -15.670 1.00 84.75 118 LEU A C 1
ATOM 972 O O . LEU A 1 118 ? 16.511 1.345 -16.853 1.00 84.75 118 LEU A O 1
ATOM 976 N N . ALA A 1 119 ? 16.757 1.880 -14.682 1.00 83.88 119 ALA A N 1
ATOM 977 C CA . ALA A 1 119 ? 17.660 3.009 -14.897 1.00 83.88 119 ALA A CA 1
ATOM 978 C C . ALA A 1 119 ? 19.076 2.800 -14.333 1.00 83.88 119 ALA A C 1
ATOM 980 O O . ALA A 1 119 ? 19.933 3.659 -14.550 1.00 83.88 119 ALA A O 1
ATOM 981 N N . GLY A 1 120 ? 19.352 1.690 -13.634 1.00 85.25 120 GLY A N 1
ATOM 982 C CA . GLY A 1 120 ? 20.670 1.409 -13.058 1.00 85.25 120 GLY A CA 1
ATOM 983 C C . GLY A 1 120 ? 21.106 2.517 -12.102 1.00 85.25 120 GLY A C 1
ATOM 984 O O . GLY A 1 120 ? 20.385 2.833 -11.157 1.00 85.25 120 GLY A O 1
ATOM 985 N N . ASP A 1 121 ? 22.238 3.162 -12.385 1.00 84.12 121 ASP A N 1
ATOM 986 C CA . ASP A 1 121 ? 22.779 4.283 -11.599 1.00 84.12 121 ASP A CA 1
ATOM 987 C C . ASP A 1 121 ? 22.414 5.672 -12.153 1.00 84.12 121 ASP A C 1
ATOM 989 O O . ASP A 1 121 ? 22.790 6.690 -11.576 1.00 84.12 121 ASP A O 1
ATOM 993 N N . ASN A 1 122 ? 21.658 5.753 -13.254 1.00 85.75 122 ASN A N 1
ATOM 994 C CA . ASN A 1 122 ? 21.317 7.031 -13.878 1.00 85.75 122 ASN A CA 1
ATOM 995 C C . ASN A 1 122 ? 20.216 7.766 -13.087 1.00 85.75 122 ASN A C 1
ATOM 997 O O . ASN A 1 122 ? 19.026 7.477 -13.229 1.00 85.75 122 ASN A O 1
ATOM 1001 N N . GLU A 1 123 ? 20.613 8.732 -12.255 1.00 88.19 123 GLU A N 1
ATOM 1002 C CA . GLU A 1 123 ? 19.689 9.514 -11.422 1.00 88.19 123 GLU A CA 1
ATOM 1003 C C . GLU A 1 123 ? 18.702 10.370 -12.226 1.00 88.19 123 GLU A C 1
ATOM 1005 O O . GLU A 1 123 ? 17.544 10.506 -11.823 1.00 88.19 123 GLU A O 1
ATOM 1010 N N . ASP A 1 124 ? 19.123 10.927 -13.361 1.00 86.25 124 ASP A N 1
ATOM 1011 C CA . ASP A 1 124 ? 18.268 11.785 -14.188 1.00 86.25 124 ASP A CA 1
ATOM 1012 C C . ASP A 1 124 ? 17.159 10.973 -14.856 1.00 86.25 124 ASP A C 1
ATOM 1014 O O . ASP A 1 124 ? 15.996 11.390 -14.904 1.00 86.25 124 ASP A O 1
ATOM 1018 N N . LEU A 1 125 ? 17.494 9.761 -15.299 1.00 83.88 125 LEU A N 1
ATOM 1019 C CA . LEU A 1 125 ? 16.523 8.826 -15.847 1.00 83.88 125 LEU A CA 1
ATOM 1020 C C . LEU A 1 125 ? 15.559 8.335 -14.762 1.00 83.88 125 LEU A C 1
ATOM 1022 O O . LEU A 1 125 ? 14.356 8.309 -15.004 1.00 83.88 125 LEU A O 1
ATOM 1026 N N . LYS A 1 126 ? 16.042 8.039 -13.545 1.00 88.19 126 LYS A N 1
ATOM 1027 C CA . LYS A 1 126 ? 15.171 7.697 -12.403 1.00 88.19 126 LYS A CA 1
ATOM 1028 C C . LYS A 1 126 ? 14.150 8.797 -12.123 1.00 88.19 126 LYS A C 1
ATOM 1030 O O . LYS A 1 126 ? 12.961 8.503 -12.051 1.00 88.19 126 LYS A O 1
ATOM 1035 N N . LYS A 1 127 ? 14.592 10.056 -12.029 1.00 90.12 127 LYS A N 1
ATOM 1036 C CA . LYS A 1 127 ? 13.703 11.212 -11.808 1.00 90.12 127 LYS A CA 1
ATOM 1037 C C . LYS A 1 127 ? 12.700 11.390 -12.942 1.00 90.12 127 LYS A C 1
ATOM 1039 O O . LYS A 1 127 ? 11.535 11.681 -12.692 1.00 90.12 127 LYS A O 1
ATOM 1044 N N . SER A 1 128 ? 13.134 11.188 -14.184 1.00 86.25 128 SER A N 1
ATOM 1045 C CA . SER A 1 128 ? 12.251 11.283 -15.350 1.00 86.25 128 SER A CA 1
ATOM 1046 C C . SER A 1 128 ? 11.154 10.216 -15.301 1.00 86.25 128 SER A C 1
ATOM 1048 O O . SER A 1 128 ? 9.982 10.546 -15.475 1.00 86.25 128 SER A O 1
ATOM 1050 N N . ILE A 1 129 ? 11.510 8.963 -14.983 1.00 87.50 129 ILE A N 1
ATOM 1051 C CA . ILE A 1 129 ? 10.549 7.862 -14.811 1.00 87.50 129 ILE A CA 1
ATOM 1052 C C . ILE A 1 129 ? 9.589 8.166 -13.663 1.00 87.50 129 ILE A C 1
ATOM 1054 O O . ILE A 1 129 ? 8.393 7.971 -13.823 1.00 87.50 129 ILE A O 1
ATOM 1058 N N . GLU A 1 130 ? 10.078 8.661 -12.524 1.00 89.69 130 GLU A N 1
ATOM 1059 C CA . GLU A 1 130 ? 9.229 9.028 -11.385 1.00 89.69 130 GLU A CA 1
ATOM 1060 C C . GLU A 1 130 ? 8.212 10.114 -11.737 1.00 89.69 130 GLU A C 1
ATOM 1062 O O . GLU A 1 130 ? 7.028 9.959 -11.440 1.00 89.69 130 GLU A O 1
ATOM 1067 N N . ASN A 1 131 ? 8.657 11.184 -12.398 1.00 89.12 131 ASN A N 1
ATOM 1068 C CA . ASN A 1 131 ? 7.778 12.268 -12.826 1.00 89.12 131 ASN A CA 1
ATOM 1069 C C . ASN A 1 131 ? 6.723 11.754 -13.809 1.00 89.12 131 ASN A C 1
ATOM 1071 O O . ASN A 1 131 ? 5.539 12.030 -13.645 1.00 89.12 131 ASN A O 1
ATOM 1075 N N . ARG A 1 132 ? 7.133 10.934 -14.782 1.00 86.69 132 ARG A N 1
ATOM 1076 C CA . ARG A 1 132 ? 6.211 10.366 -15.767 1.00 86.69 132 ARG A CA 1
ATOM 1077 C C . ARG A 1 132 ? 5.263 9.336 -15.153 1.00 86.69 132 ARG A C 1
ATOM 1079 O O . ARG A 1 132 ? 4.113 9.249 -15.561 1.00 86.69 132 ARG A O 1
ATOM 1086 N N . ALA A 1 133 ? 5.711 8.588 -14.147 1.00 87.19 133 ALA A N 1
ATOM 1087 C CA . ALA A 1 133 ? 4.880 7.665 -13.381 1.00 87.19 133 ALA A CA 1
ATOM 1088 C C . ALA A 1 133 ? 3.813 8.403 -12.546 1.00 87.19 133 ALA A C 1
ATOM 1090 O O . ALA A 1 133 ? 2.723 7.866 -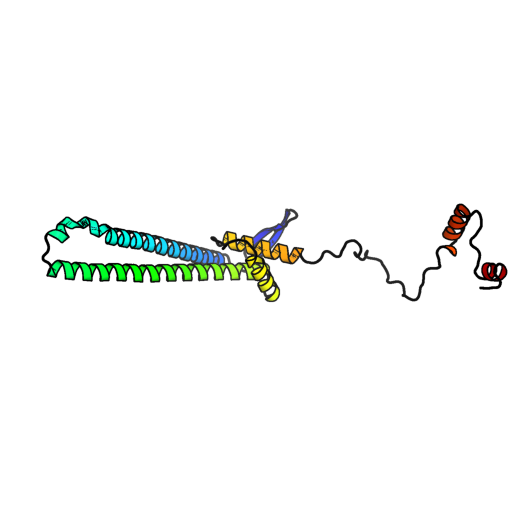12.343 1.00 87.19 133 ALA A O 1
ATOM 1091 N N . ALA A 1 134 ? 4.102 9.628 -12.092 1.00 87.19 134 ALA A N 1
ATOM 1092 C CA . ALA A 1 134 ? 3.159 10.472 -11.356 1.00 87.19 134 ALA A CA 1
ATOM 1093 C C . ALA A 1 134 ? 2.032 11.043 -12.237 1.00 87.19 134 ALA A C 1
ATOM 1095 O O . ALA A 1 134 ? 0.963 11.358 -11.718 1.00 87.19 134 ALA A O 1
ATOM 1096 N N . ASP A 1 135 ? 2.235 11.122 -13.557 1.00 85.69 135 ASP A N 1
ATOM 1097 C CA . ASP A 1 135 ? 1.204 11.558 -14.509 1.00 85.69 135 ASP A CA 1
ATOM 1098 C C . ASP A 1 135 ? 0.076 10.520 -14.686 1.00 85.69 135 ASP A C 1
ATOM 1100 O O . ASP A 1 135 ? -1.005 10.844 -15.187 1.00 85.69 135 ASP A O 1
ATOM 1104 N N . PHE A 1 136 ? 0.300 9.258 -14.298 1.00 85.44 136 PHE A N 1
ATOM 1105 C CA . PHE A 1 136 ? -0.722 8.215 -14.399 1.00 85.44 136 PHE A CA 1
ATOM 1106 C C . PHE A 1 136 ? -1.818 8.406 -13.345 1.00 85.44 136 PHE A C 1
ATOM 1108 O O . PHE A 1 136 ? -1.560 8.668 -12.173 1.00 85.44 136 PHE A O 1
ATOM 1115 N N . VAL A 1 137 ? -3.074 8.207 -13.752 1.00 79.94 137 VAL A N 1
ATOM 1116 C CA . VAL A 1 137 ? -4.241 8.439 -12.890 1.00 79.94 137 VAL A CA 1
ATOM 1117 C C . VAL A 1 137 ? -4.295 7.448 -11.713 1.00 79.94 137 VAL A C 1
ATOM 1119 O O . VAL A 1 137 ? -4.207 6.229 -11.887 1.00 79.94 137 VAL A O 1
ATOM 1122 N N . GLY A 1 138 ? -4.519 7.980 -10.507 1.00 79.69 138 GLY A N 1
ATOM 1123 C CA . GLY A 1 138 ? -4.707 7.218 -9.264 1.00 79.69 138 GLY A CA 1
ATOM 1124 C C . GLY A 1 138 ? -3.402 6.767 -8.602 1.00 79.69 138 GLY A C 1
ATOM 1125 O O . GLY A 1 138 ? -2.326 6.939 -9.160 1.00 79.69 138 GLY A O 1
ATOM 1126 N N . GLU A 1 139 ? -3.490 6.157 -7.420 1.00 78.38 139 GLU A N 1
ATOM 1127 C CA . GLU A 1 139 ? -2.348 5.530 -6.736 1.00 78.38 139 GLU A CA 1
ATOM 1128 C C . GLU A 1 139 ? -2.300 4.029 -7.046 1.00 78.38 139 GLU A C 1
ATOM 1130 O O . GLU A 1 139 ? -3.345 3.387 -7.163 1.00 78.38 139 GLU A O 1
ATOM 1135 N N . ALA A 1 140 ? -1.099 3.458 -7.167 1.00 80.06 140 ALA A N 1
ATOM 1136 C CA . ALA A 1 140 ? -0.949 2.011 -7.295 1.00 80.06 140 ALA A CA 1
ATOM 1137 C C . ALA A 1 140 ? -1.402 1.318 -6.000 1.00 80.06 140 ALA A C 1
ATOM 1139 O O . ALA A 1 140 ? -0.987 1.704 -4.902 1.00 80.06 140 ALA A O 1
ATOM 1140 N N . GLN A 1 141 ? -2.256 0.300 -6.116 1.00 77.56 141 GLN A N 1
ATOM 1141 C CA . GLN A 1 141 ? -2.742 -0.447 -4.955 1.00 77.56 141 GLN A CA 1
ATOM 1142 C C . GLN A 1 141 ? -1.894 -1.679 -4.656 1.00 77.56 141 GLN A C 1
ATOM 1144 O O . GLN A 1 141 ? -1.834 -2.101 -3.499 1.00 77.56 141 GLN A O 1
ATOM 1149 N N . THR A 1 142 ? -1.186 -2.196 -5.662 1.00 79.94 142 THR A N 1
ATOM 1150 C CA . THR A 1 142 ? -0.283 -3.347 -5.551 1.00 79.94 142 THR A CA 1
ATOM 1151 C C . THR A 1 142 ? 1.125 -3.021 -6.056 1.00 79.94 142 THR A C 1
ATOM 1153 O O . THR A 1 142 ? 1.342 -2.048 -6.784 1.00 79.94 142 THR A O 1
ATOM 1156 N N . GLU A 1 143 ? 2.100 -3.846 -5.666 1.00 79.31 143 GLU A N 1
ATOM 1157 C CA . GLU A 1 143 ? 3.479 -3.750 -6.166 1.00 79.31 143 GLU A CA 1
ATOM 1158 C C . GLU A 1 143 ? 3.549 -3.995 -7.678 1.00 79.31 143 GLU A C 1
ATOM 1160 O O . GLU A 1 143 ? 4.249 -3.270 -8.374 1.00 79.31 143 GLU A O 1
ATOM 1165 N N . GLU A 1 144 ? 2.762 -4.940 -8.198 1.00 82.06 144 GLU A N 1
ATOM 1166 C CA . GLU A 1 144 ? 2.695 -5.248 -9.632 1.00 82.06 144 GLU A CA 1
ATOM 1167 C C . GLU A 1 144 ? 2.137 -4.078 -10.454 1.00 82.06 144 GLU A C 1
ATOM 1169 O O . GLU A 1 144 ? 2.655 -3.746 -11.521 1.00 82.06 144 GLU A O 1
ATOM 1174 N N . GLU A 1 145 ? 1.087 -3.413 -9.961 1.00 83.81 145 GLU A N 1
ATOM 1175 C CA . GLU A 1 145 ? 0.538 -2.220 -10.610 1.00 83.81 145 GLU A CA 1
ATOM 1176 C C . GLU A 1 145 ? 1.546 -1.077 -10.622 1.00 83.81 145 GLU A C 1
ATOM 1178 O O . GLU A 1 145 ? 1.662 -0.357 -11.617 1.00 83.81 145 GLU A O 1
ATOM 1183 N N . MET A 1 146 ? 2.277 -0.909 -9.520 1.00 86.12 146 MET A N 1
ATOM 1184 C CA . MET A 1 146 ? 3.342 0.073 -9.430 1.00 86.12 146 MET A CA 1
ATOM 1185 C C . MET A 1 146 ? 4.447 -0.260 -10.436 1.00 86.12 146 MET A C 1
ATOM 1187 O O . MET A 1 146 ? 4.761 0.574 -11.280 1.00 86.12 146 MET A O 1
ATOM 1191 N N . GLU A 1 147 ? 4.957 -1.488 -10.449 1.00 84.81 147 GLU A N 1
ATOM 1192 C CA . GLU A 1 147 ? 5.967 -1.927 -11.411 1.00 84.81 147 GLU A CA 1
ATOM 1193 C C . GLU A 1 147 ? 5.522 -1.687 -12.858 1.00 84.81 147 GLU A C 1
ATOM 1195 O O . GLU A 1 147 ? 6.262 -1.096 -13.648 1.00 84.81 147 GLU A O 1
ATOM 1200 N N . LYS A 1 148 ? 4.289 -2.069 -13.203 1.00 85.44 148 LYS A N 1
ATOM 1201 C CA . LYS A 1 148 ? 3.727 -1.861 -14.540 1.00 85.44 148 LYS A CA 1
ATOM 1202 C C . LYS A 1 148 ? 3.697 -0.382 -14.924 1.00 85.44 148 LYS A C 1
ATOM 1204 O O . LYS A 1 148 ? 4.077 -0.047 -16.044 1.00 85.44 148 LYS A O 1
ATOM 1209 N N . ARG A 1 149 ? 3.302 0.507 -14.007 1.00 87.19 149 ARG A N 1
ATOM 1210 C CA . ARG A 1 149 ? 3.307 1.963 -14.234 1.00 87.19 149 ARG A CA 1
ATOM 1211 C C . ARG A 1 149 ? 4.714 2.502 -14.465 1.00 87.19 149 ARG A C 1
ATOM 1213 O O . ARG A 1 149 ? 4.919 3.265 -15.401 1.00 87.19 149 ARG A O 1
ATOM 1220 N N . PHE A 1 150 ? 5.689 2.090 -13.657 1.00 88.06 150 PHE A N 1
ATOM 1221 C CA . PHE A 1 150 ? 7.082 2.524 -13.812 1.00 88.06 150 PHE A CA 1
ATOM 1222 C C . PHE A 1 150 ? 7.710 1.997 -15.112 1.00 88.06 150 PHE A C 1
ATOM 1224 O O . PHE A 1 150 ? 8.429 2.733 -15.788 1.00 88.06 150 PHE A O 1
ATOM 1231 N N . ARG A 1 151 ? 7.386 0.765 -15.525 1.00 85.00 151 ARG A N 1
ATOM 1232 C CA . ARG A 1 151 ? 7.785 0.219 -16.833 1.00 85.00 151 ARG A CA 1
ATOM 1233 C C . ARG A 1 151 ? 7.150 0.989 -17.992 1.00 85.00 151 ARG A C 1
ATOM 1235 O O . ARG A 1 151 ? 7.849 1.343 -18.933 1.00 85.00 151 ARG A O 1
ATOM 1242 N N . GLN A 1 152 ? 5.859 1.306 -17.913 1.00 85.69 152 GLN A N 1
ATOM 1243 C CA . GLN A 1 152 ? 5.179 2.121 -18.927 1.00 85.69 152 GLN A CA 1
ATOM 1244 C C . GLN A 1 152 ? 5.759 3.537 -19.009 1.00 85.69 152 GLN A C 1
ATOM 1246 O O . GLN A 1 152 ? 6.028 4.025 -20.103 1.00 85.69 152 GLN A O 1
ATOM 1251 N N . ALA A 1 153 ? 6.015 4.174 -17.865 1.00 87.25 153 ALA A N 1
ATOM 1252 C CA . ALA A 1 153 ? 6.688 5.468 -17.793 1.00 87.25 153 ALA A CA 1
ATOM 1253 C C . ALA A 1 153 ? 8.060 5.432 -18.483 1.00 87.25 153 ALA A C 1
ATOM 1255 O O . ALA A 1 153 ? 8.391 6.331 -19.252 1.00 87.25 153 ALA A O 1
ATOM 1256 N N . TYR A 1 154 ? 8.835 4.370 -18.254 1.00 85.88 154 TYR A N 1
ATOM 1257 C CA . TYR A 1 154 ? 10.131 4.168 -18.893 1.00 85.88 154 TYR A CA 1
ATOM 1258 C C . TYR A 1 154 ? 10.044 4.028 -20.417 1.00 85.88 154 TYR A C 1
ATOM 1260 O O . TYR A 1 154 ? 10.836 4.653 -21.124 1.00 85.88 154 TYR A O 1
ATOM 1268 N N . VAL A 1 155 ? 9.081 3.251 -20.923 1.00 86.12 155 VAL A N 1
ATOM 1269 C CA . VAL A 1 155 ? 8.842 3.107 -22.370 1.00 86.12 155 VAL A CA 1
ATOM 1270 C C . VAL A 1 155 ? 8.507 4.460 -22.988 1.00 86.12 155 VAL A C 1
ATOM 1272 O O . VAL A 1 155 ? 9.165 4.860 -23.941 1.00 86.12 155 VAL A O 1
ATOM 1275 N N . LEU A 1 156 ? 7.585 5.219 -22.387 1.00 84.50 156 LEU A N 1
ATOM 1276 C CA . LEU A 1 156 ? 7.202 6.544 -22.887 1.00 84.50 156 LEU A CA 1
ATOM 1277 C C . LEU A 1 156 ? 8.391 7.511 -22.961 1.00 84.50 156 LEU A C 1
ATOM 1279 O O . LEU A 1 156 ? 8.528 8.236 -23.939 1.00 84.50 156 LEU A O 1
ATOM 1283 N N . ILE A 1 157 ? 9.279 7.495 -21.965 1.00 84.56 157 ILE A N 1
ATOM 1284 C CA . ILE A 1 157 ? 10.485 8.338 -21.960 1.00 84.56 157 ILE A CA 1
ATOM 1285 C C . ILE A 1 157 ? 11.460 7.923 -23.064 1.00 84.56 157 ILE A C 1
ATOM 1287 O O . ILE A 1 157 ? 12.071 8.777 -23.702 1.00 84.56 157 ILE A O 1
ATOM 1291 N N . LYS A 1 158 ? 11.621 6.616 -23.300 1.00 78.69 158 LYS A N 1
ATOM 1292 C CA . LYS A 1 158 ? 12.479 6.118 -24.381 1.00 78.69 158 LYS A CA 1
ATOM 1293 C C . LYS A 1 158 ? 11.901 6.428 -25.761 1.00 78.69 158 LYS A C 1
ATOM 1295 O O . LYS A 1 158 ? 12.654 6.843 -26.642 1.00 78.69 158 LYS A O 1
ATOM 1300 N N . GLU A 1 159 ? 10.594 6.267 -25.943 1.00 67.19 159 GLU A N 1
ATOM 1301 C CA . GLU A 1 159 ? 9.887 6.548 -27.198 1.00 67.19 159 GLU A CA 1
ATOM 1302 C C . GLU A 1 159 ? 9.769 8.047 -27.516 1.00 67.19 159 GLU A C 1
ATOM 1304 O O . GLU A 1 159 ? 9.718 8.412 -28.689 1.00 67.19 159 GLU A O 1
ATOM 1309 N N . GLU A 1 160 ? 9.780 8.922 -26.505 1.00 58.12 160 GLU A N 1
ATOM 1310 C CA . GLU A 1 160 ? 9.821 10.384 -26.670 1.00 58.12 160 GLU A CA 1
ATOM 1311 C C . GLU A 1 160 ? 11.174 10.910 -27.175 1.00 58.12 160 GLU A C 1
ATOM 1313 O O . GLU A 1 160 ? 11.289 12.102 -27.476 1.00 58.12 160 GLU A O 1
ATOM 1318 N N . SER A 1 161 ? 12.185 10.047 -27.350 1.00 52.56 161 SER A N 1
ATOM 1319 C CA . SER A 1 161 ? 13.352 10.397 -28.164 1.00 52.56 161 SER A CA 1
ATOM 1320 C C . SER A 1 161 ? 12.830 10.815 -29.541 1.00 52.56 161 SER A C 1
ATOM 1322 O O . SER A 1 161 ? 12.238 9.973 -30.221 1.00 52.56 161 SER A O 1
ATOM 1324 N N . PRO A 1 162 ? 12.986 12.080 -29.979 1.00 50.44 162 PRO A N 1
ATOM 1325 C CA . PRO A 1 162 ? 12.430 12.508 -31.248 1.00 50.44 162 PRO A CA 1
ATOM 1326 C C . PRO A 1 162 ? 13.027 11.615 -32.328 1.00 50.44 162 PRO A C 1
ATOM 1328 O O . PRO A 1 162 ? 14.222 11.709 -32.619 1.00 50.44 162 PRO A O 1
ATOM 1331 N N . LYS A 1 163 ? 12.208 10.728 -32.913 1.00 56.44 163 LYS A N 1
ATOM 1332 C CA . LYS A 1 163 ? 12.589 10.044 -34.146 1.00 56.44 163 LYS A CA 1
ATOM 1333 C C . LYS A 1 163 ? 13.011 11.165 -35.092 1.00 56.44 163 LYS A C 1
ATOM 1335 O O . LYS A 1 163 ? 12.211 12.094 -35.274 1.00 56.44 163 LYS A O 1
ATOM 1340 N N . PRO A 1 164 ? 14.256 11.165 -35.608 1.00 55.62 164 PRO A N 1
ATOM 1341 C CA . PRO A 1 164 ? 14.670 12.188 -36.548 1.00 55.62 164 PRO A CA 1
ATOM 1342 C C . PRO A 1 164 ? 13.598 12.222 -37.626 1.00 55.62 164 PRO A C 1
ATOM 1344 O O . PRO A 1 164 ? 13.226 11.184 -38.170 1.00 55.62 164 PRO A O 1
ATOM 1347 N N . ASN A 1 165 ? 13.001 13.398 -37.817 1.00 52.44 165 ASN A N 1
ATOM 1348 C CA . ASN A 1 165 ? 11.938 13.584 -38.792 1.00 52.44 165 ASN A CA 1
ATOM 1349 C C . ASN A 1 165 ? 12.404 12.912 -40.097 1.00 52.44 165 ASN A C 1
ATOM 1351 O O . ASN A 1 165 ? 13.520 13.213 -40.518 1.00 52.44 165 ASN A O 1
ATOM 1355 N N . PRO A 1 166 ? 11.631 12.004 -40.719 1.00 60.12 166 PRO A N 1
ATOM 1356 C CA . PRO A 1 166 ? 12.097 11.215 -41.865 1.00 60.12 166 PRO A CA 1
ATOM 1357 C C . PRO A 1 166 ? 12.537 12.077 -43.062 1.00 60.12 166 PRO A C 1
ATOM 1359 O O . PRO A 1 166 ? 13.225 11.601 -43.959 1.00 60.12 166 PRO A O 1
ATOM 1362 N N . LEU A 1 167 ? 12.195 13.371 -43.069 1.00 59.28 167 LEU A N 1
ATOM 1363 C CA . LEU A 1 167 ? 12.734 14.368 -44.001 1.00 59.28 167 LEU A CA 1
ATOM 1364 C C . LEU A 1 167 ? 14.223 14.711 -43.782 1.00 59.28 167 LEU A C 1
ATOM 1366 O O . LEU A 1 167 ? 14.873 15.193 -44.706 1.00 59.28 167 LEU A O 1
ATOM 1370 N N . TYR A 1 168 ? 14.756 14.476 -42.584 1.00 54.88 168 TYR A N 1
ATOM 1371 C CA . TYR A 1 168 ? 16.129 14.764 -42.155 1.00 54.88 168 TYR A CA 1
ATOM 1372 C C . TYR A 1 168 ? 16.918 13.504 -41.768 1.00 54.88 168 TYR A C 1
ATOM 1374 O O . TYR A 1 168 ? 18.010 13.627 -41.211 1.00 54.88 168 TYR A O 1
ATOM 1382 N N . GLU A 1 169 ? 16.417 12.299 -42.063 1.00 52.88 169 GLU A N 1
ATOM 1383 C CA . GLU A 1 169 ? 17.260 11.103 -42.014 1.00 52.88 169 GLU A CA 1
ATOM 1384 C C . GLU A 1 169 ? 18.404 11.280 -43.020 1.00 52.88 169 GLU A C 1
ATOM 1386 O O . GLU A 1 169 ? 18.227 11.197 -44.239 1.00 52.88 169 GLU A O 1
ATOM 1391 N N . MET A 1 170 ? 19.600 11.573 -42.504 1.00 51.41 170 MET A N 1
ATOM 1392 C CA . MET A 1 170 ? 20.823 11.525 -43.289 1.00 51.41 170 MET A CA 1
ATOM 1393 C C . MET A 1 170 ? 20.967 10.106 -43.828 1.00 51.41 170 MET A C 1
ATOM 1395 O O . MET A 1 170 ? 21.345 9.186 -43.103 1.00 51.41 170 MET A O 1
ATOM 1399 N N . LYS A 1 171 ? 20.672 9.928 -45.121 1.00 52.28 171 LYS A N 1
ATOM 1400 C CA . LYS A 1 171 ? 21.027 8.705 -45.835 1.00 52.28 171 LYS A CA 1
ATOM 1401 C C . LYS A 1 171 ? 22.521 8.443 -45.610 1.00 52.28 171 LYS A C 1
ATOM 1403 O O . LYS A 1 171 ? 23.328 9.335 -45.898 1.00 52.28 171 LYS A O 1
ATOM 1408 N N . PRO A 1 172 ? 22.913 7.252 -45.129 1.00 42.00 172 PRO A N 1
ATOM 1409 C CA . PRO A 1 172 ? 24.319 6.922 -44.974 1.00 42.00 172 PRO A CA 1
ATOM 1410 C C . PRO A 1 172 ? 24.971 6.953 -46.363 1.00 42.00 172 PRO A C 1
ATOM 1412 O O . PRO A 1 172 ? 24.631 6.155 -47.234 1.00 42.00 172 PRO A O 1
ATOM 1415 N N . GLY A 1 173 ? 25.842 7.942 -46.590 1.00 53.25 173 GLY A N 1
ATOM 1416 C CA . GLY A 1 173 ? 26.536 8.163 -47.866 1.00 53.25 173 GLY A CA 1
ATOM 1417 C C . GLY A 1 173 ? 26.464 9.585 -48.441 1.00 53.25 173 GLY A C 1
ATOM 1418 O O . GLY A 1 173 ? 27.116 9.855 -49.446 1.00 53.25 173 GLY A O 1
ATOM 1419 N N . GLY A 1 174 ? 25.719 10.511 -47.830 1.00 43.75 174 GLY A N 1
ATOM 1420 C CA . GLY A 1 174 ? 25.717 11.917 -48.245 1.00 43.75 174 GLY A CA 1
ATOM 1421 C C . GLY A 1 174 ? 26.972 12.659 -47.777 1.00 43.75 174 GLY A C 1
ATOM 1422 O O . GLY A 1 174 ? 27.000 13.176 -46.665 1.00 43.75 174 GLY A O 1
ATOM 1423 N N . SER A 1 175 ? 28.008 12.722 -48.615 1.00 44.59 175 SER A N 1
ATOM 1424 C CA . SER A 1 175 ? 29.096 13.694 -48.451 1.00 44.59 175 SER A CA 1
ATOM 1425 C C . SER A 1 175 ? 28.498 15.105 -48.401 1.00 44.59 175 SER A C 1
ATOM 1427 O O . SER A 1 175 ? 27.733 15.492 -49.284 1.00 44.59 175 SER A O 1
ATOM 1429 N N . PHE A 1 176 ? 28.828 15.860 -47.351 1.00 48.06 176 PHE A N 1
ATOM 1430 C CA . PHE A 1 176 ? 28.603 17.302 -47.308 1.00 48.06 176 PHE A CA 1
ATOM 1431 C C . PHE A 1 176 ? 29.400 17.921 -48.463 1.00 48.06 176 PHE A C 1
ATOM 1433 O O . PHE A 1 176 ? 30.629 17.963 -48.410 1.00 48.06 176 PHE A O 1
ATOM 1440 N N . GLY A 1 177 ? 28.705 18.328 -49.527 1.00 53.56 177 GLY A N 1
ATOM 1441 C CA . GLY A 1 177 ? 29.286 19.155 -50.576 1.00 53.56 177 GLY A CA 1
ATOM 1442 C C . GLY A 1 177 ? 29.725 20.488 -49.980 1.00 53.56 177 GLY A C 1
ATOM 1443 O O . GLY A 1 177 ? 29.023 21.061 -49.143 1.00 53.56 177 GLY A O 1
ATOM 1444 N N . ASP A 1 178 ? 30.910 20.936 -50.376 1.00 49.50 178 ASP A N 1
ATOM 1445 C CA . ASP A 1 178 ? 31.490 22.215 -49.985 1.00 49.50 178 ASP A CA 1
ATOM 1446 C C . ASP A 1 178 ? 30.473 23.346 -50.270 1.00 49.50 178 ASP A C 1
ATOM 1448 O O . ASP A 1 178 ? 29.955 23.422 -51.386 1.00 49.50 178 ASP A O 1
ATOM 1452 N N . PRO A 1 179 ? 30.131 24.222 -49.305 1.00 54.88 179 PRO A N 1
ATOM 1453 C CA . PRO A 1 179 ? 29.127 25.279 -49.491 1.00 54.88 179 PRO A CA 1
ATOM 1454 C C . PRO A 1 179 ? 29.499 26.318 -50.566 1.00 54.88 179 PRO A C 1
ATOM 1456 O O . PRO A 1 179 ? 28.697 27.200 -50.872 1.00 54.88 179 PRO A O 1
ATOM 1459 N N . THR A 1 180 ? 30.701 26.230 -51.139 1.00 55.47 180 THR A N 1
ATOM 1460 C CA . THR A 1 180 ? 31.140 27.034 -52.285 1.00 55.47 180 THR A CA 1
ATOM 1461 C C . THR A 1 180 ? 30.772 26.427 -53.644 1.00 55.47 180 THR A C 1
ATOM 1463 O O . THR A 1 180 ? 30.785 27.137 -54.651 1.00 55.47 180 THR A O 1
ATOM 1466 N N . ASP A 1 181 ? 30.364 25.158 -53.683 1.00 54.69 181 ASP A N 1
ATOM 1467 C CA . ASP A 1 181 ? 30.018 24.438 -54.907 1.00 54.69 181 ASP A CA 1
ATOM 1468 C C . ASP A 1 181 ? 28.538 24.681 -55.241 1.00 54.69 181 ASP A C 1
ATOM 1470 O O . ASP A 1 181 ? 27.646 23.866 -54.992 1.00 54.69 181 ASP A O 1
ATOM 1474 N N . THR A 1 182 ? 28.240 25.887 -55.733 1.00 61.47 182 THR A N 1
ATOM 1475 C CA . THR A 1 182 ? 26.873 26.225 -56.148 1.00 61.47 182 THR A CA 1
ATOM 1476 C C . THR A 1 182 ? 26.556 25.402 -57.399 1.00 61.47 182 THR A C 1
ATOM 1478 O O . THR A 1 182 ? 27.228 25.592 -58.419 1.00 61.47 182 THR A O 1
ATOM 1481 N N . PRO A 1 183 ? 25.570 24.485 -57.372 1.00 61.62 183 PRO A N 1
ATOM 1482 C CA . PRO A 1 183 ? 25.256 23.682 -58.543 1.00 61.62 183 PRO A CA 1
ATOM 1483 C C . PRO A 1 183 ? 24.916 24.608 -59.720 1.00 61.62 183 PRO A C 1
ATOM 1485 O O . PRO A 1 183 ? 24.251 25.631 -59.519 1.00 61.62 183 PRO A O 1
ATOM 1488 N N . PRO A 1 184 ? 25.373 24.296 -60.948 1.00 66.31 184 PRO A N 1
ATOM 1489 C CA . PRO A 1 184 ? 25.126 25.155 -62.095 1.00 66.31 184 PRO A CA 1
ATOM 1490 C C . PRO A 1 184 ? 23.619 25.344 -62.278 1.00 66.31 184 PRO A C 1
ATOM 1492 O O . PRO A 1 184 ? 22.867 24.368 -62.237 1.00 66.31 184 PRO A O 1
ATOM 1495 N N . ASP A 1 185 ? 23.190 26.597 -62.491 1.00 71.44 185 ASP A N 1
ATOM 1496 C CA . ASP A 1 185 ? 21.784 26.933 -62.744 1.00 71.44 185 ASP A CA 1
ATOM 1497 C C . ASP A 1 185 ? 21.172 25.929 -63.718 1.00 71.44 185 ASP A C 1
ATOM 1499 O O . ASP A 1 185 ? 21.747 25.654 -64.775 1.00 71.44 185 ASP A O 1
ATOM 1503 N N . PHE A 1 186 ? 19.988 25.410 -63.393 1.00 74.25 186 PHE A N 1
ATOM 1504 C CA . PHE A 1 186 ? 19.338 24.345 -64.160 1.00 74.25 186 PHE A CA 1
ATOM 1505 C C . PHE A 1 186 ? 19.320 24.633 -65.671 1.00 74.25 186 PHE A C 1
ATOM 1507 O O . PHE A 1 186 ? 19.630 23.761 -66.477 1.00 74.25 186 PHE A O 1
ATOM 1514 N N . VAL A 1 187 ? 19.069 25.887 -66.049 1.00 70.12 187 VAL A N 1
ATOM 1515 C CA . VAL A 1 187 ? 18.994 26.384 -67.434 1.00 70.12 187 VAL A CA 1
ATOM 1516 C C . VAL A 1 187 ? 20.330 26.285 -68.199 1.00 70.12 187 VAL A C 1
ATOM 1518 O O . VAL A 1 187 ? 20.345 26.284 -69.429 1.00 70.12 187 VAL A O 1
ATOM 1521 N N . LYS A 1 188 ? 21.464 26.163 -67.499 1.00 73.75 188 LYS A N 1
ATOM 1522 C CA . LYS A 1 188 ? 22.801 25.979 -68.090 1.00 73.75 188 LYS A CA 1
ATOM 1523 C C . LYS A 1 188 ? 23.130 24.509 -68.361 1.00 73.75 188 LYS A C 1
ATOM 1525 O O . LYS A 1 188 ? 23.988 24.240 -69.201 1.00 73.75 188 LYS A O 1
ATOM 1530 N N . THR A 1 189 ? 22.444 23.572 -67.705 1.00 80.50 189 THR A N 1
ATOM 1531 C CA . THR A 1 189 ? 22.597 22.129 -67.958 1.00 80.50 189 THR A CA 1
AT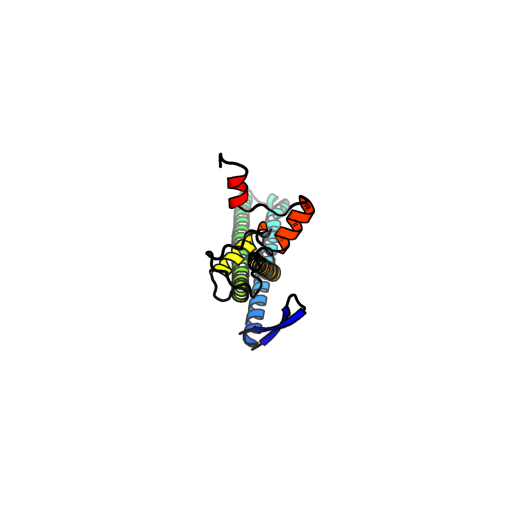OM 1532 C C . THR A 1 189 ? 21.978 21.737 -69.305 1.00 80.50 189 THR A C 1
ATOM 1534 O O . THR A 1 189 ? 21.004 22.351 -69.738 1.00 80.50 189 THR A O 1
ATOM 1537 N N . GLU A 1 190 ? 22.498 20.702 -69.976 1.00 78.25 190 GLU A N 1
ATOM 1538 C CA . GLU A 1 190 ? 21.928 20.225 -71.254 1.00 78.25 190 GLU A CA 1
ATOM 1539 C C . GLU A 1 190 ? 20.456 19.834 -71.119 1.00 78.25 190 GLU A C 1
ATOM 1541 O O . GLU A 1 190 ? 19.627 20.203 -71.952 1.00 78.25 190 GLU A O 1
ATOM 1546 N N . ARG A 1 191 ? 20.115 19.162 -70.014 1.00 79.12 191 ARG A N 1
ATOM 1547 C CA . ARG A 1 191 ? 18.735 18.795 -69.702 1.00 79.12 191 ARG A CA 1
ATOM 1548 C C . ARG A 1 191 ? 17.854 20.034 -69.556 1.00 79.12 191 ARG A C 1
ATOM 1550 O O . ARG A 1 191 ? 16.768 20.079 -70.127 1.00 79.12 191 ARG A O 1
ATOM 1557 N N . GLY A 1 192 ? 18.310 21.053 -68.831 1.00 82.19 192 GLY A N 1
ATOM 1558 C CA . GLY A 1 192 ? 17.554 22.293 -68.670 1.00 82.19 192 GLY A CA 1
ATOM 1559 C C . GLY A 1 192 ? 17.371 23.057 -69.978 1.00 82.19 192 GLY A C 1
ATOM 1560 O O . GLY A 1 192 ? 16.271 23.543 -70.231 1.00 82.19 192 GLY A O 1
ATOM 1561 N N . LYS A 1 193 ? 18.386 23.086 -70.851 1.00 82.06 193 LYS A N 1
ATOM 1562 C CA . LYS A 1 193 ? 18.285 23.685 -72.193 1.00 82.06 193 LYS A CA 1
ATOM 1563 C C . LYS A 1 193 ? 17.215 22.998 -73.041 1.00 82.06 193 LYS A C 1
ATOM 1565 O O . LYS A 1 193 ? 16.344 23.685 -73.565 1.00 82.06 193 LYS A O 1
ATOM 1570 N N . GLN A 1 194 ? 17.224 21.665 -73.093 1.00 82.88 194 GLN A N 1
ATOM 1571 C CA . GLN A 1 194 ? 16.218 20.885 -73.828 1.00 82.88 194 GLN A CA 1
ATOM 1572 C C . GLN A 1 194 ? 14.804 21.103 -73.276 1.00 82.88 194 GLN A C 1
ATOM 1574 O O . GLN A 1 194 ? 13.851 21.266 -74.034 1.00 82.88 194 GLN A O 1
ATOM 1579 N N . THR A 1 195 ? 14.663 21.150 -71.947 1.00 82.25 195 THR A N 1
ATOM 1580 C CA . THR A 1 195 ? 13.357 21.365 -71.302 1.00 82.25 195 THR A CA 1
ATOM 1581 C C . THR A 1 195 ? 12.825 22.776 -71.575 1.00 82.25 195 THR A C 1
ATOM 1583 O O . THR A 1 195 ? 11.639 22.954 -71.840 1.00 82.25 195 THR A O 1
ATOM 1586 N N . TYR A 1 196 ? 13.698 23.785 -71.538 1.00 82.94 196 TYR A N 1
ATOM 1587 C CA . TYR A 1 196 ? 13.336 25.172 -71.829 1.00 82.94 196 TYR A CA 1
ATOM 1588 C C . TYR A 1 196 ? 12.944 25.354 -73.301 1.00 82.94 196 TYR A C 1
ATOM 1590 O O . TYR A 1 196 ? 11.933 25.987 -73.597 1.00 82.94 196 TYR A O 1
ATOM 1598 N N . GLU A 1 197 ? 13.691 24.749 -74.223 1.00 85.62 197 GLU A N 1
ATOM 1599 C CA . GLU A 1 197 ? 13.385 24.792 -75.653 1.00 85.62 197 GLU A CA 1
ATOM 1600 C C . GLU A 1 197 ? 12.056 24.102 -75.980 1.00 85.62 197 GLU A C 1
ATOM 1602 O O . GLU A 1 197 ? 11.259 24.651 -76.739 1.00 85.62 197 GLU A O 1
ATOM 1607 N N . ALA A 1 198 ? 11.753 22.972 -75.335 1.00 84.50 198 ALA A N 1
ATOM 1608 C CA . ALA A 1 198 ? 10.463 22.302 -75.481 1.00 84.50 198 ALA A CA 1
ATOM 1609 C C . ALA A 1 198 ? 9.277 23.159 -74.997 1.00 84.50 198 ALA A C 1
ATOM 1611 O O . ALA A 1 198 ? 8.197 23.098 -75.580 1.00 84.50 198 ALA A O 1
ATOM 1612 N N . LEU A 1 199 ? 9.465 23.959 -73.941 1.00 82.81 199 LEU A N 1
ATOM 1613 C CA . LEU A 1 199 ? 8.402 24.783 -73.353 1.00 82.81 199 LEU A CA 1
ATOM 1614 C C . LEU A 1 199 ? 8.207 26.126 -74.064 1.00 82.81 199 LEU A C 1
ATOM 1616 O O . LEU A 1 199 ? 7.080 26.607 -74.165 1.00 82.81 199 LEU A O 1
ATOM 1620 N N . PHE A 1 200 ? 9.289 26.744 -74.536 1.00 81.81 200 PHE A N 1
ATOM 1621 C CA . PHE A 1 200 ? 9.270 28.114 -75.057 1.00 81.81 200 PHE A CA 1
ATOM 1622 C C . PHE A 1 200 ? 9.605 28.212 -76.552 1.00 81.81 200 PHE A C 1
ATOM 1624 O O . PHE A 1 200 ? 9.616 29.316 -77.098 1.00 81.81 200 PHE A O 1
ATOM 1631 N N . GLY A 1 201 ? 9.879 27.086 -77.219 1.00 81.69 201 GLY A N 1
ATOM 1632 C CA . GLY A 1 201 ? 10.167 27.007 -78.657 1.00 81.69 201 GLY A CA 1
ATOM 1633 C C . GLY A 1 201 ? 11.492 27.649 -79.077 1.00 81.69 201 GLY A C 1
ATOM 1634 O O . GLY A 1 201 ? 11.709 27.886 -80.263 1.00 81.69 201 GLY A O 1
ATOM 1635 N N . ARG A 1 202 ? 12.354 27.990 -78.113 1.00 80.50 202 ARG A N 1
ATOM 1636 C CA . ARG A 1 202 ? 13.676 28.590 -78.329 1.00 80.50 202 ARG A CA 1
ATOM 1637 C C . ARG A 1 202 ? 14.611 28.260 -77.165 1.00 80.50 202 ARG A C 1
ATOM 1639 O O . ARG A 1 202 ? 14.126 28.142 -76.036 1.00 80.50 202 ARG A O 1
ATOM 1646 N N . PRO A 1 203 ? 15.928 28.153 -77.397 1.00 78.38 203 PRO A N 1
ATOM 1647 C CA . PRO A 1 203 ? 16.884 27.944 -76.321 1.00 78.38 203 PRO A CA 1
ATOM 1648 C C . PRO A 1 203 ? 16.903 29.144 -75.356 1.00 78.38 203 PRO A C 1
ATOM 1650 O O . PRO A 1 203 ? 16.577 30.272 -75.748 1.00 78.38 203 PRO A O 1
ATOM 1653 N N . PRO A 1 204 ? 17.269 28.923 -74.082 1.00 80.38 204 PRO A N 1
ATOM 1654 C CA . PRO A 1 204 ? 17.381 30.003 -73.112 1.00 80.38 204 PRO A CA 1
ATOM 1655 C C . PRO A 1 204 ? 18.487 30.976 -73.529 1.00 80.38 204 PRO A C 1
ATOM 1657 O O . PRO A 1 204 ? 19.620 30.561 -73.773 1.00 80.38 204 PRO A O 1
ATOM 1660 N N . MET A 1 205 ? 18.154 32.269 -73.600 1.00 77.50 205 MET A N 1
ATOM 1661 C CA . MET A 1 205 ? 19.124 33.310 -73.946 1.00 77.50 205 MET A CA 1
ATOM 1662 C C . MET A 1 205 ? 20.195 33.432 -72.864 1.00 77.50 205 MET A C 1
ATOM 1664 O O . MET A 1 205 ? 19.913 33.430 -71.663 1.00 77.50 205 MET A O 1
ATOM 1668 N N . THR A 1 206 ? 21.435 33.576 -73.304 1.00 76.06 206 THR A N 1
ATOM 1669 C CA . THR A 1 206 ? 22.571 33.879 -72.438 1.00 76.06 206 THR A CA 1
ATOM 1670 C C . THR A 1 206 ? 22.501 35.321 -71.935 1.00 76.06 206 THR A C 1
ATOM 1672 O O . THR A 1 206 ? 21.849 36.188 -72.520 1.00 76.06 206 THR A O 1
ATOM 1675 N N . HIS A 1 207 ? 23.197 35.609 -70.833 1.00 66.69 207 HIS A N 1
ATOM 1676 C CA . HIS A 1 207 ? 23.214 36.951 -70.243 1.00 66.69 207 HIS A CA 1
ATOM 1677 C C . HIS A 1 207 ? 23.747 38.023 -71.219 1.00 66.69 207 HIS A C 1
ATOM 1679 O O . HIS A 1 207 ? 23.304 39.169 -71.187 1.00 66.69 207 HIS A O 1
ATOM 1685 N N . GLU A 1 208 ? 24.646 37.643 -72.131 1.00 70.88 208 GLU A N 1
ATOM 1686 C CA . GLU A 1 208 ? 25.178 38.522 -73.180 1.00 70.88 208 GLU A CA 1
ATOM 1687 C C . GLU A 1 208 ? 24.136 38.839 -74.266 1.00 70.88 208 GLU A C 1
ATOM 1689 O O . GLU A 1 208 ? 24.027 39.983 -74.711 1.00 70.88 208 GLU A O 1
ATOM 1694 N N . GLU A 1 209 ? 23.313 37.861 -74.651 1.00 75.31 209 GLU A N 1
ATOM 1695 C CA . GLU A 1 209 ? 22.224 38.047 -75.619 1.00 75.31 209 GLU A CA 1
ATOM 1696 C C . GLU A 1 209 ? 21.095 38.915 -75.054 1.00 75.31 209 GLU A C 1
ATOM 1698 O O . GLU A 1 209 ? 20.527 39.738 -75.773 1.00 75.31 209 GLU A O 1
ATOM 1703 N N . ILE A 1 210 ? 20.808 38.788 -73.753 1.00 73.12 210 ILE A N 1
ATOM 1704 C CA . ILE A 1 210 ? 19.817 39.623 -73.058 1.00 73.12 210 ILE A CA 1
ATOM 1705 C C . ILE A 1 210 ? 20.270 41.088 -73.037 1.00 73.12 210 ILE A C 1
ATOM 1707 O O . ILE A 1 210 ? 19.479 41.965 -73.383 1.00 73.12 210 ILE A O 1
ATOM 1711 N N . LYS A 1 211 ? 21.546 41.361 -72.722 1.00 73.06 211 LYS A N 1
ATOM 1712 C CA . LYS A 1 211 ? 22.110 42.725 -72.761 1.00 73.06 211 LYS A CA 1
ATOM 1713 C C . LYS A 1 211 ? 22.084 43.334 -74.161 1.00 73.06 211 LYS A C 1
ATOM 1715 O O . LYS A 1 211 ? 21.822 44.521 -74.319 1.00 73.06 211 LYS A O 1
ATOM 1720 N N . LYS A 1 212 ? 22.319 42.523 -75.195 1.00 73.56 212 LYS A N 1
ATOM 1721 C CA . LYS A 1 212 ? 22.297 42.984 -76.589 1.00 73.56 212 LYS A CA 1
ATOM 1722 C C . LYS A 1 212 ? 20.884 43.303 -77.087 1.00 73.56 212 LYS A C 1
ATOM 1724 O O . LYS A 1 212 ? 20.715 44.233 -77.870 1.00 73.56 212 LYS A O 1
ATOM 1729 N N . ASN A 1 213 ? 19.882 42.556 -76.623 1.00 69.94 213 ASN A N 1
ATOM 1730 C CA . ASN A 1 213 ? 18.479 42.751 -76.998 1.00 69.94 213 ASN A CA 1
ATOM 1731 C C . ASN A 1 213 ? 17.739 43.771 -76.121 1.00 69.94 213 ASN A C 1
ATOM 1733 O O . ASN A 1 213 ? 16.624 44.159 -76.466 1.00 69.94 213 ASN A O 1
ATOM 1737 N N . ASN A 1 214 ? 18.332 44.212 -75.009 1.00 64.56 214 ASN A N 1
ATOM 1738 C CA . ASN A 1 214 ? 17.732 45.196 -74.119 1.00 64.56 214 ASN A CA 1
ATOM 1739 C C . ASN A 1 214 ? 18.808 46.164 -73.586 1.00 64.56 214 ASN A C 1
ATOM 1741 O O . ASN A 1 214 ? 19.339 45.951 -72.498 1.00 64.56 214 ASN A O 1
ATOM 1745 N N . PRO A 1 215 ? 19.147 47.236 -74.329 1.00 62.09 215 PRO A N 1
ATOM 1746 C CA . PRO A 1 215 ? 20.282 48.116 -74.017 1.00 62.09 215 PRO A CA 1
ATOM 1747 C C . PRO A 1 215 ? 20.097 48.988 -72.758 1.00 62.09 215 PRO A C 1
ATOM 1749 O O . PRO A 1 215 ? 20.933 49.843 -72.481 1.00 62.09 215 PRO A O 1
ATOM 1752 N N . PHE A 1 216 ? 19.008 48.795 -72.009 1.00 62.44 216 PHE A N 1
ATOM 1753 C CA . PHE A 1 216 ? 18.699 49.502 -70.763 1.00 62.44 216 PHE A CA 1
ATOM 1754 C C . PHE A 1 216 ? 18.835 48.616 -69.505 1.00 62.44 216 PHE A C 1
ATOM 1756 O O . PHE A 1 216 ? 18.417 49.042 -68.429 1.00 62.44 216 PHE A O 1
ATOM 1763 N N . MET A 1 217 ? 19.391 47.402 -69.636 1.00 55.59 217 MET A N 1
ATOM 1764 C CA . MET A 1 217 ? 19.776 46.511 -68.524 1.00 55.59 217 MET A CA 1
ATOM 1765 C C . MET A 1 217 ? 21.287 46.472 -68.296 1.00 55.59 217 MET A C 1
ATOM 1767 O O . MET A 1 217 ? 22.044 46.489 -69.292 1.00 55.59 217 MET A O 1
#

Radius of gyration: 39.31 Å; chains: 1; bounding box: 64×68×120 Å

Organism: NCBI:txid1070528

Sequence (217 aa):
MAKLITQDEDGNDVEVEIDYTPEQIEELKTKAEESTAKIDEFTKKIEEKEAELEKLRSKDLNFSKYREKTEEEKKKWEEGLKGDVKEVYDELKVLKEERITEKTKRFDSAKKAVLSSLAGDNEDLKKSIENRAADFVGEAQTEEEMEKRFRQAYVLIKEESPKPNPLYEMKPGGSFGDPTDTPPDFVKTERGKQTYEALFGRPPMTHEEIKKNNPFM

pLDDT: mean 73.87, std 12.25, range [42.0, 90.12]

Secondary structure (DSSP, 8-state):
-EEEEEE-TTS-EEEEEE---HHHHHHHHHHHHHHHHHHHHHHHHHHHHHHHHHHHHHGGGGHHHHHTS-HHHHHHHHHHHHHHHHHHHHHHHHHHHHHHHHHHHHHHHHHHHHHHHHHTT-HHHHHHHHHHHHTSSS--SSHHHHHHHHHHHHHHHHHTS-PPPTTS---TT-----TT-PPP-GGGSHHHHHHHHHHHSSPPPPHHHHHHH-TT-